Protein AF-A0A8W8JL55-F1 (afdb_monomer)

Sequence (234 aa):
MELKRAFRHYLCIHLASKLNAVKSGAITKEILLPQNIPLFLMVNKHLGLSPGTYTRRLAAQKDLAARRKRALAVTSKAKKRRLHLRAKRNQTTASRETREPVNYCPQVALNDNEESLGTAVEIPPPLTRPAPEPAEFSKENNPFIYVDLESTGLARNSHITQIAAVCGNEKFSQYVMPKVPMTSKAAEVTGIDVINGKMYCHGNEVNAVKLSAAADALLNFFYEVSIKSCVNRS

Organism: Magallana gigas (NCBI:txid29159)

Foldseek 3Di:
DVVVVVVVVVVVVVVVVVVVCVVVVVDDPPDPPPPDDQPQNVVCVVVVHDCDPVNVVVSVVVVVVVVVVVVVCPDPVVVVVVVVVVVVVVVVVVVVQVPDPPPDDPPPVPDDDDDDPDPDPPDPPPPDDPDPDPPPPDCLQDFDKDKDWAWLDDDPPIDTQWIWIDTPPDIDIAGAQDPDARDPVSCVVQVWHADPNFIDRVNHTDDHDHPVVSVVVVVVSVVVSNVVSVVVVD

pLDDT: mean 75.99, std 19.5, range [33.41, 98.5]

Radius of gyration: 29.65 Å; Cα contacts (8 Å, |Δi|>4): 169; chains: 1; bounding box: 92×54×69 Å

Nearest PDB structures (foldseek):
  5l80-assembly1_B  TM=9.468E-01  e=2.625E-05  Drosophila melanogaster
  5l7z-assembly1_A-2  TM=9.003E-01  e=3.575E-05  Drosophila melanogaster
  5l80-assembly1_A  TM=8.658E-01  e=4.046E-05  Drosophila melanogaster

Mean predicted aligned error: 20.57 Å

InterPro domains:
  IPR012337 Ribonuclease H-like superfamily [SSF53098] (141-193)
  IPR036397 Ribonuclease H superfamily [G3DSA:3.30.420.10] (135-227)

Structure (mmCIF, N/CA/C/O backbone):
data_AF-A0A8W8JL55-F1
#
_entry.id   AF-A0A8W8JL55-F1
#
loop_
_atom_site.group_PDB
_atom_site.id
_atom_site.type_symbol
_atom_site.label_atom_id
_atom_site.label_alt_id
_atom_site.label_comp_id
_atom_site.label_asym_id
_atom_site.label_entity_id
_atom_site.label_seq_id
_atom_site.pdbx_PDB_ins_code
_atom_site.Cartn_x
_atom_site.Cartn_y
_atom_site.Cartn_z
_atom_site.occupancy
_atom_site.B_iso_or_equiv
_atom_site.auth_seq_id
_atom_site.auth_comp_id
_atom_site.auth_asym_id
_atom_site.auth_atom_id
_atom_site.pdbx_PDB_model_num
ATOM 1 N N . MET A 1 1 ? 5.913 0.749 -5.273 1.00 42.44 1 MET A N 1
ATOM 2 C CA . MET A 1 1 ? 6.252 0.051 -6.545 1.00 42.44 1 MET A CA 1
ATOM 3 C C . MET A 1 1 ? 7.628 -0.629 -6.515 1.00 42.44 1 MET A C 1
ATOM 5 O O . MET A 1 1 ? 7.839 -1.583 -7.259 1.00 42.44 1 MET A O 1
ATOM 9 N N . GLU A 1 2 ? 8.544 -0.193 -5.644 1.00 38.84 2 GLU A N 1
ATOM 10 C CA . GLU A 1 2 ? 9.895 -0.759 -5.543 1.00 38.84 2 GLU A CA 1
ATOM 11 C C . GLU A 1 2 ? 9.964 -2.115 -4.831 1.00 38.84 2 GLU A C 1
ATOM 13 O O . GLU A 1 2 ? 10.714 -2.976 -5.278 1.00 38.84 2 GLU A O 1
ATOM 18 N N . LEU A 1 3 ? 9.101 -2.387 -3.843 1.00 33.41 3 LEU A N 1
ATOM 19 C CA . LEU A 1 3 ? 9.099 -3.665 -3.110 1.00 33.41 3 LEU A CA 1
ATOM 20 C C . LEU A 1 3 ? 8.834 -4.884 -4.014 1.00 33.41 3 LEU A C 1
ATOM 22 O O . LEU A 1 3 ? 9.544 -5.882 -3.952 1.00 33.41 3 LEU A O 1
ATOM 26 N N . LYS A 1 4 ? 7.870 -4.786 -4.944 1.00 38.47 4 LYS A N 1
ATOM 27 C CA . LYS A 1 4 ? 7.574 -5.858 -5.920 1.00 38.47 4 LYS A CA 1
ATOM 28 C C . LYS A 1 4 ? 8.722 -6.069 -6.921 1.00 38.47 4 LYS A C 1
ATOM 30 O O . LYS A 1 4 ? 8.867 -7.157 -7.482 1.00 38.47 4 LYS A O 1
ATOM 35 N N . ARG A 1 5 ? 9.537 -5.034 -7.161 1.00 42.47 5 ARG A N 1
ATOM 36 C CA . ARG A 1 5 ? 10.717 -5.090 -8.035 1.00 42.47 5 ARG A CA 1
ATOM 37 C C . ARG A 1 5 ? 11.918 -5.674 -7.289 1.00 42.47 5 ARG A C 1
ATOM 39 O O . ARG A 1 5 ? 12.600 -6.520 -7.860 1.00 42.47 5 ARG A O 1
ATOM 46 N N . ALA A 1 6 ? 12.100 -5.303 -6.022 1.00 41.53 6 ALA A N 1
ATOM 47 C CA . ALA A 1 6 ? 13.109 -5.840 -5.116 1.00 41.53 6 ALA A CA 1
ATOM 48 C C . ALA A 1 6 ? 12.879 -7.332 -4.835 1.00 41.53 6 ALA A C 1
ATOM 50 O O . ALA A 1 6 ? 13.798 -8.127 -5.005 1.00 41.53 6 ALA A O 1
ATOM 51 N N . PHE A 1 7 ? 11.637 -7.747 -4.560 1.00 46.03 7 PHE A N 1
ATOM 52 C CA . PHE A 1 7 ? 11.295 -9.154 -4.317 1.00 46.03 7 PHE A CA 1
ATOM 53 C C . PHE A 1 7 ? 11.521 -10.032 -5.558 1.00 46.03 7 PHE A C 1
ATOM 55 O O . PHE A 1 7 ? 12.049 -11.137 -5.469 1.00 46.03 7 PHE A O 1
ATOM 62 N N . ARG A 1 8 ? 11.210 -9.512 -6.757 1.00 49.31 8 ARG A N 1
ATOM 63 C CA . ARG A 1 8 ? 11.536 -10.186 -8.027 1.00 49.31 8 ARG A CA 1
ATOM 64 C C . ARG A 1 8 ? 13.039 -10.291 -8.273 1.00 49.31 8 ARG A C 1
ATOM 66 O O . ARG A 1 8 ? 13.479 -11.295 -8.826 1.00 49.31 8 ARG A O 1
ATOM 73 N N . HIS A 1 9 ? 13.811 -9.272 -7.901 1.00 47.16 9 HIS A N 1
ATOM 74 C CA . HIS A 1 9 ? 15.265 -9.293 -8.054 1.00 47.16 9 HIS A CA 1
ATOM 75 C C . HIS A 1 9 ? 15.904 -10.293 -7.086 1.00 47.16 9 HIS A C 1
ATOM 77 O O . HIS A 1 9 ? 16.715 -11.113 -7.510 1.00 47.16 9 HIS A O 1
ATOM 83 N N . TYR A 1 10 ? 15.461 -10.284 -5.828 1.00 50.16 10 TYR A N 1
ATOM 84 C CA . TYR A 1 10 ? 15.910 -11.199 -4.786 1.00 50.16 10 TYR A CA 1
ATOM 85 C C . TYR A 1 10 ? 15.622 -12.659 -5.159 1.00 50.16 10 TYR A C 1
ATOM 87 O O . TYR A 1 10 ? 16.532 -13.486 -5.167 1.00 50.16 10 TYR A O 1
ATOM 95 N N . LEU A 1 11 ? 14.395 -12.964 -5.602 1.00 51.28 11 LEU A N 1
ATOM 96 C CA . LEU A 1 11 ? 14.013 -14.317 -6.015 1.00 51.28 11 LEU A CA 1
ATOM 97 C C . LEU A 1 11 ? 14.796 -14.795 -7.254 1.00 51.28 11 LEU A C 1
ATOM 99 O O . LEU A 1 11 ? 15.195 -15.956 -7.318 1.00 51.28 11 LEU A O 1
ATOM 103 N N . CYS A 1 12 ? 15.075 -13.907 -8.217 1.00 46.88 12 CYS A N 1
ATOM 104 C CA . CYS A 1 12 ? 15.909 -14.227 -9.383 1.00 46.88 12 CYS A CA 1
ATOM 105 C C . CYS A 1 12 ? 17.360 -14.548 -9.001 1.00 46.88 12 CYS A C 1
ATOM 107 O O . CYS A 1 12 ? 17.928 -15.495 -9.542 1.00 46.88 12 CYS A O 1
ATOM 109 N N . ILE A 1 13 ? 17.955 -13.784 -8.081 1.00 55.53 13 ILE A N 1
ATOM 110 C CA . ILE A 1 13 ? 19.329 -14.013 -7.610 1.00 55.53 13 ILE A CA 1
ATOM 111 C C . ILE A 1 13 ? 19.405 -15.337 -6.836 1.00 55.53 13 ILE A C 1
ATOM 113 O O . ILE A 1 13 ? 20.302 -16.145 -7.077 1.00 55.53 13 ILE A O 1
ATOM 117 N N . HIS A 1 14 ? 18.425 -15.608 -5.971 1.00 48.28 14 HIS A N 1
ATOM 118 C CA . HIS A 1 14 ? 18.396 -16.818 -5.150 1.00 48.28 14 HIS A CA 1
ATOM 119 C C . HIS A 1 14 ? 18.160 -18.095 -5.981 1.00 48.28 14 HIS A C 1
ATOM 121 O O . HIS A 1 14 ? 18.808 -19.118 -5.761 1.00 48.28 14 HIS A O 1
ATOM 127 N N . LEU A 1 15 ? 17.299 -18.030 -7.005 1.00 53.47 15 LEU A N 1
ATOM 128 C CA . LEU A 1 15 ? 17.091 -19.135 -7.951 1.00 53.47 15 LEU A CA 1
ATOM 129 C C . LEU A 1 15 ? 18.304 -19.354 -8.870 1.00 53.47 15 LEU A C 1
ATOM 131 O O . LEU A 1 15 ? 18.636 -20.498 -9.175 1.00 53.47 15 LEU A O 1
ATOM 135 N N . ALA A 1 16 ? 18.996 -18.286 -9.286 1.00 49.69 16 ALA A N 1
ATOM 136 C CA . ALA A 1 16 ? 20.221 -18.391 -10.082 1.00 49.69 16 ALA A CA 1
ATOM 137 C C . ALA A 1 16 ? 21.383 -19.017 -9.288 1.00 49.69 16 ALA A C 1
ATOM 139 O O . ALA A 1 16 ? 22.131 -19.821 -9.841 1.00 49.69 16 ALA A O 1
ATOM 140 N N . SER A 1 17 ? 21.487 -18.706 -7.991 1.00 47.53 17 SER A N 1
ATOM 141 C CA . SER A 1 17 ? 22.430 -19.339 -7.059 1.00 47.53 17 SER A CA 1
ATOM 142 C C . SER A 1 17 ? 22.191 -20.852 -6.952 1.00 47.53 17 SER A C 1
ATOM 144 O O . SER A 1 17 ? 23.105 -21.641 -7.198 1.00 47.53 17 SER A O 1
ATOM 146 N N . LYS A 1 18 ? 20.936 -21.276 -6.733 1.00 50.41 18 LYS A N 1
ATOM 147 C CA . LYS A 1 18 ? 20.570 -22.704 -6.681 1.00 50.41 18 LYS A CA 1
ATOM 148 C C . LYS A 1 18 ? 20.826 -23.434 -8.007 1.00 50.41 18 LYS A C 1
ATOM 150 O O . LYS A 1 18 ? 21.278 -24.573 -8.000 1.00 50.41 18 LYS A O 1
ATOM 155 N N . LEU A 1 19 ? 20.617 -22.775 -9.149 1.00 51.97 19 LEU A N 1
ATOM 156 C CA . LEU A 1 19 ? 20.929 -23.334 -10.474 1.00 51.97 19 LEU A CA 1
ATOM 157 C C . LEU A 1 19 ? 22.437 -23.492 -10.737 1.00 51.97 19 LEU A C 1
ATOM 159 O O . LEU A 1 19 ? 22.826 -24.395 -11.477 1.00 51.97 19 LEU A O 1
ATOM 163 N N . ASN A 1 20 ? 23.286 -22.642 -10.155 1.00 46.41 20 ASN A N 1
ATOM 164 C CA . ASN A 1 20 ? 24.741 -22.787 -10.245 1.00 46.41 20 ASN A CA 1
ATOM 165 C C . ASN A 1 20 ? 25.267 -23.898 -9.322 1.00 46.41 20 ASN A C 1
ATOM 167 O O . ASN A 1 20 ? 26.148 -24.640 -9.745 1.00 46.41 20 ASN A O 1
ATOM 171 N N . ALA A 1 21 ? 24.671 -24.085 -8.139 1.00 46.41 21 ALA A N 1
ATOM 172 C CA . ALA A 1 21 ? 24.996 -25.192 -7.230 1.00 46.41 21 ALA A CA 1
ATOM 173 C C . ALA A 1 21 ? 24.665 -26.580 -7.824 1.00 46.41 21 ALA A C 1
ATOM 175 O O . ALA A 1 21 ? 25.374 -27.557 -7.592 1.00 46.41 21 ALA A O 1
ATOM 176 N N . VAL A 1 22 ? 23.626 -26.666 -8.665 1.00 47.88 22 VAL A N 1
ATOM 177 C CA . VAL A 1 22 ? 23.299 -27.887 -9.430 1.00 47.88 22 VAL A CA 1
ATOM 178 C C . VAL A 1 22 ? 24.333 -28.164 -10.533 1.00 47.88 22 VAL A C 1
ATOM 180 O O . VAL A 1 22 ? 24.598 -29.319 -10.856 1.00 47.88 22 VAL A O 1
ATOM 183 N N . LYS A 1 23 ? 24.967 -27.127 -11.101 1.00 50.00 23 LYS A N 1
ATOM 184 C CA . LYS A 1 23 ? 26.029 -27.281 -12.114 1.00 50.00 23 LYS A CA 1
ATOM 185 C C . LYS A 1 23 ? 27.393 -27.646 -11.525 1.00 50.00 23 LYS A C 1
ATOM 187 O O . LYS A 1 23 ? 28.212 -28.189 -12.257 1.00 50.00 23 LYS A O 1
ATOM 192 N N . SER A 1 24 ? 27.630 -27.368 -10.242 1.00 47.81 24 SER A N 1
ATOM 193 C CA . SER A 1 24 ? 28.864 -27.725 -9.527 1.00 47.81 24 SER A CA 1
ATOM 194 C C . SER A 1 24 ? 28.835 -29.128 -8.904 1.00 47.81 24 SER A C 1
ATOM 196 O O . SER A 1 24 ? 29.739 -29.470 -8.152 1.00 47.81 24 SER A O 1
ATOM 198 N N . GLY A 1 25 ? 27.814 -29.946 -9.198 1.00 44.53 25 GLY A N 1
ATOM 199 C CA . GLY A 1 25 ? 27.775 -31.363 -8.811 1.00 44.53 25 GLY A CA 1
ATOM 200 C C . GLY A 1 25 ? 27.503 -31.644 -7.328 1.00 44.53 25 GLY A C 1
ATOM 201 O O . GLY A 1 25 ? 27.630 -32.787 -6.909 1.00 44.53 25 GLY A O 1
ATOM 202 N N . ALA A 1 26 ? 27.102 -30.640 -6.540 1.00 49.44 26 ALA A N 1
ATOM 203 C CA . ALA A 1 26 ? 26.962 -30.758 -5.084 1.00 49.44 26 ALA A CA 1
ATOM 204 C C . ALA A 1 26 ? 25.612 -31.334 -4.602 1.00 49.44 26 ALA A C 1
ATOM 206 O O . ALA A 1 26 ? 25.390 -31.441 -3.401 1.00 49.44 26 ALA A O 1
ATOM 207 N N . ILE A 1 27 ? 24.690 -31.687 -5.507 1.00 38.41 27 ILE A N 1
ATOM 208 C CA . ILE A 1 27 ? 23.382 -32.262 -5.157 1.00 38.41 27 ILE A CA 1
ATOM 209 C C . ILE A 1 27 ? 23.155 -33.505 -6.015 1.00 38.41 27 ILE A C 1
ATOM 211 O O . ILE A 1 27 ? 23.206 -33.443 -7.247 1.00 38.41 27 ILE A O 1
ATOM 215 N N . THR A 1 28 ? 22.938 -34.639 -5.349 1.00 38.62 28 THR A N 1
ATOM 216 C CA . THR A 1 28 ? 22.665 -35.934 -5.968 1.00 38.62 28 THR A CA 1
ATOM 217 C C . THR A 1 28 ? 21.418 -35.877 -6.850 1.00 38.62 28 THR A C 1
ATOM 219 O O . THR A 1 28 ? 20.441 -35.171 -6.596 1.00 38.62 28 THR A O 1
ATOM 222 N N . LYS A 1 29 ? 21.522 -36.600 -7.964 1.00 42.16 29 LYS A N 1
ATOM 223 C CA . LYS A 1 29 ? 20.603 -36.643 -9.100 1.00 42.16 29 LYS A CA 1
ATOM 224 C C . LYS A 1 29 ? 19.244 -37.239 -8.716 1.00 42.16 29 LYS A C 1
ATOM 226 O O . LYS A 1 29 ? 18.990 -38.387 -9.041 1.00 42.16 29 LYS A O 1
ATOM 231 N N . GLU A 1 30 ? 18.352 -36.476 -8.095 1.00 41.41 30 GLU A N 1
ATOM 232 C CA . GLU A 1 30 ? 16.956 -36.923 -7.980 1.00 41.41 30 GLU A CA 1
ATOM 233 C C . GLU A 1 30 ? 15.941 -35.781 -7.865 1.00 41.41 30 GLU A C 1
ATOM 235 O O . GLU A 1 30 ? 15.040 -35.773 -7.042 1.00 41.41 30 GLU A O 1
ATOM 240 N N . ILE A 1 31 ? 16.045 -34.799 -8.759 1.00 38.84 31 ILE A N 1
ATOM 241 C CA . ILE A 1 31 ? 14.854 -34.089 -9.236 1.00 38.84 31 ILE A CA 1
ATOM 242 C C . ILE A 1 31 ? 15.003 -34.007 -10.746 1.00 38.84 31 ILE A C 1
ATOM 244 O O . ILE A 1 31 ? 15.602 -33.076 -11.290 1.00 38.84 31 ILE A O 1
ATOM 248 N N . LEU A 1 32 ? 14.480 -35.021 -11.432 1.00 38.38 32 LEU A N 1
ATOM 249 C CA . LEU A 1 32 ? 14.196 -34.949 -12.858 1.00 38.38 32 LEU A CA 1
ATOM 250 C C . LEU A 1 32 ? 13.132 -33.855 -13.040 1.00 38.38 32 LEU A C 1
ATOM 252 O O . LEU A 1 32 ? 11.932 -34.109 -13.051 1.00 38.38 32 LEU A O 1
ATOM 256 N N . LEU A 1 33 ? 13.575 -32.596 -13.099 1.00 39.31 33 LEU A N 1
ATOM 257 C CA . LEU A 1 33 ? 12.732 -31.479 -13.495 1.00 39.31 33 LEU A CA 1
ATOM 258 C C . LEU A 1 33 ? 12.270 -31.777 -14.926 1.00 39.31 33 LEU A C 1
ATOM 260 O O . LEU A 1 33 ? 13.122 -31.849 -15.819 1.00 39.31 33 LEU A O 1
ATOM 264 N N . PRO A 1 34 ? 10.960 -31.958 -15.174 1.00 39.31 34 PRO A N 1
ATOM 265 C CA . PRO A 1 34 ? 10.472 -32.145 -16.526 1.00 39.31 34 PRO A CA 1
ATOM 266 C C . PRO A 1 34 ? 10.870 -30.916 -17.343 1.00 39.31 34 PRO A C 1
ATOM 268 O O . PRO A 1 34 ? 10.519 -29.772 -17.033 1.00 39.31 34 PRO A O 1
ATOM 271 N N . GLN A 1 35 ? 11.679 -31.166 -18.366 1.00 50.72 35 GLN A N 1
ATOM 272 C CA . GLN A 1 35 ? 12.127 -30.169 -19.323 1.00 50.72 35 GLN A CA 1
ATOM 273 C C . GLN A 1 35 ? 10.878 -29.518 -19.940 1.00 50.72 35 GLN A C 1
ATOM 275 O O . GLN A 1 35 ? 10.128 -30.194 -20.637 1.00 50.72 35 GLN A O 1
ATOM 280 N N . ASN A 1 36 ? 10.680 -28.216 -19.688 1.00 56.59 36 ASN A N 1
ATOM 281 C CA . ASN A 1 36 ? 9.580 -27.336 -20.146 1.00 56.59 36 ASN A CA 1
ATOM 282 C C . ASN A 1 36 ? 8.435 -27.002 -19.168 1.00 56.59 36 ASN A C 1
ATOM 284 O O . ASN A 1 36 ? 7.305 -26.806 -19.615 1.00 56.59 36 ASN A O 1
ATOM 288 N N . ILE A 1 37 ? 8.695 -26.783 -17.874 1.00 56.44 37 ILE A N 1
ATOM 289 C CA . ILE A 1 37 ? 7.772 -25.956 -17.070 1.00 56.44 37 ILE A CA 1
ATOM 290 C C . ILE A 1 37 ? 8.289 -24.504 -17.024 1.00 56.44 37 ILE A C 1
ATOM 292 O O . ILE A 1 37 ? 9.419 -24.275 -16.588 1.00 56.44 37 ILE A O 1
ATOM 296 N N . PRO A 1 38 ? 7.496 -23.504 -17.460 1.00 64.31 38 PRO A N 1
ATOM 297 C CA . PRO A 1 38 ? 7.887 -22.096 -17.415 1.00 64.31 38 PRO A CA 1
ATOM 298 C C . PRO A 1 38 ? 8.207 -21.670 -15.977 1.00 64.31 38 PRO A C 1
ATOM 300 O O . PRO A 1 38 ? 7.431 -21.950 -15.062 1.00 64.31 38 PRO A O 1
ATOM 303 N N . LEU A 1 39 ? 9.303 -20.929 -15.766 1.00 66.38 39 LEU A N 1
ATOM 304 C CA . LEU A 1 39 ? 9.764 -20.502 -14.428 1.00 66.38 39 LEU A CA 1
ATOM 305 C C . LEU A 1 39 ? 8.642 -19.832 -13.610 1.00 66.38 39 LEU A C 1
ATOM 307 O O . LEU A 1 39 ? 8.519 -20.026 -12.407 1.00 66.38 39 LEU A O 1
ATOM 311 N N . PHE A 1 40 ? 7.783 -19.070 -14.286 1.00 65.44 40 PHE A N 1
ATOM 312 C CA . PHE A 1 40 ? 6.671 -18.350 -13.668 1.00 65.44 40 PHE A CA 1
ATOM 313 C C . PHE A 1 40 ? 5.542 -19.276 -13.175 1.00 65.44 40 PHE A C 1
ATOM 315 O O . PHE A 1 40 ? 4.862 -18.966 -12.203 1.00 65.44 40 PHE A O 1
ATOM 322 N N . LEU A 1 41 ? 5.355 -20.424 -13.830 1.00 71.38 41 LEU A N 1
ATOM 323 C CA . LEU A 1 41 ? 4.394 -21.456 -13.438 1.00 71.38 41 LEU A CA 1
ATOM 324 C C . LEU A 1 41 ? 4.926 -22.308 -12.279 1.00 71.38 41 LEU A C 1
ATOM 326 O O . LEU A 1 41 ? 4.156 -22.668 -11.391 1.00 71.38 41 LEU A O 1
ATOM 330 N N . MET A 1 42 ? 6.240 -22.556 -12.238 1.00 71.75 42 MET A N 1
ATOM 331 C CA . MET A 1 42 ? 6.888 -23.226 -11.103 1.00 71.75 42 MET A CA 1
ATOM 332 C C . MET A 1 42 ? 6.758 -22.424 -9.805 1.00 71.75 42 MET A C 1
ATOM 334 O O . MET A 1 42 ? 6.470 -23.005 -8.762 1.00 71.75 42 MET A O 1
ATOM 338 N N . VAL A 1 43 ? 6.910 -21.096 -9.874 1.00 74.62 43 VAL A N 1
ATOM 339 C CA . VAL A 1 43 ? 6.770 -20.214 -8.702 1.00 74.62 43 VAL A CA 1
ATOM 340 C C . VAL A 1 43 ? 5.363 -20.300 -8.110 1.00 74.62 43 VAL A C 1
ATOM 342 O O . VAL A 1 43 ? 5.225 -20.479 -6.907 1.00 74.62 43 VAL A O 1
ATOM 345 N N . ASN A 1 44 ? 4.316 -20.258 -8.936 1.00 77.69 44 ASN A N 1
ATOM 346 C CA . ASN A 1 44 ? 2.943 -20.369 -8.434 1.00 77.69 44 ASN A CA 1
ATOM 347 C C . ASN A 1 44 ? 2.655 -21.739 -7.819 1.00 77.69 44 ASN A C 1
ATOM 349 O O . ASN A 1 44 ? 2.028 -21.810 -6.768 1.00 77.69 44 ASN A O 1
ATOM 353 N N . LYS A 1 45 ? 3.178 -22.812 -8.428 1.00 78.62 45 LYS A N 1
ATOM 354 C CA . LYS A 1 45 ? 3.061 -24.171 -7.887 1.00 78.62 45 LYS A CA 1
ATOM 355 C C . LYS A 1 45 ? 3.721 -24.295 -6.509 1.00 78.62 45 LYS A C 1
ATOM 357 O O . LYS A 1 45 ? 3.142 -24.909 -5.626 1.00 78.62 45 LYS A O 1
ATOM 362 N N . HIS A 1 46 ? 4.900 -23.702 -6.310 1.00 78.25 46 HIS A N 1
ATOM 363 C CA . HIS A 1 46 ? 5.565 -23.678 -4.999 1.00 78.25 46 HIS A CA 1
ATOM 364 C C . HIS A 1 46 ? 4.835 -22.830 -3.956 1.00 78.25 46 HIS A C 1
ATOM 366 O O . HIS A 1 46 ? 4.936 -23.118 -2.771 1.00 78.25 46 HIS A O 1
ATOM 372 N N . LEU A 1 47 ? 4.091 -21.812 -4.385 1.00 78.50 47 LEU A N 1
ATOM 373 C CA . LEU A 1 47 ? 3.294 -20.966 -3.498 1.00 78.50 47 LEU A CA 1
ATOM 374 C C . LEU A 1 47 ? 1.879 -21.520 -3.247 1.00 78.50 47 LEU A C 1
ATOM 376 O O . LEU A 1 47 ? 1.087 -20.855 -2.591 1.00 78.50 47 LEU A O 1
ATOM 380 N N . GLY A 1 48 ? 1.531 -22.694 -3.792 1.00 77.56 48 GLY A N 1
ATOM 381 C CA . GLY A 1 48 ? 0.178 -23.257 -3.689 1.00 77.56 48 GLY A CA 1
ATOM 382 C C . GLY A 1 48 ? -0.894 -22.437 -4.418 1.00 77.56 48 GLY A C 1
ATOM 383 O O . GLY A 1 48 ? -2.084 -22.617 -4.181 1.00 77.56 48 GLY A O 1
ATOM 384 N N . LEU A 1 49 ? -0.493 -21.527 -5.310 1.00 78.69 49 LEU A N 1
ATOM 385 C CA . LEU A 1 49 ? -1.398 -20.626 -6.013 1.00 78.69 49 LEU A CA 1
ATOM 386 C C . LEU A 1 49 ? -1.722 -21.163 -7.403 1.00 78.69 49 LEU A C 1
ATOM 388 O O . LEU A 1 49 ? -0.836 -21.568 -8.163 1.00 78.69 49 LEU A O 1
ATOM 392 N N . SER A 1 50 ? -2.998 -21.090 -7.790 1.00 76.81 50 SER A N 1
ATOM 393 C CA . SER A 1 50 ? -3.371 -21.388 -9.169 1.00 76.81 50 SER A CA 1
ATOM 394 C C . SER A 1 50 ? -2.824 -20.283 -10.096 1.00 76.81 50 SER A C 1
ATOM 396 O O . SER A 1 50 ? -3.032 -19.088 -9.853 1.00 76.81 50 SER A O 1
ATOM 398 N N . PRO A 1 51 ? -2.104 -20.630 -11.176 1.00 78.31 51 PRO A N 1
ATOM 399 C CA . PRO A 1 51 ? -1.696 -19.658 -12.175 1.00 78.31 51 PRO A CA 1
ATOM 400 C C . PRO A 1 51 ? -2.946 -19.219 -12.943 1.00 78.31 51 PRO A C 1
ATOM 402 O O . PRO A 1 51 ? -3.374 -19.908 -13.864 1.00 78.31 51 PRO A O 1
ATOM 405 N N . GLY A 1 52 ? -3.542 -18.084 -12.574 1.00 83.88 52 GLY A N 1
ATOM 406 C CA . 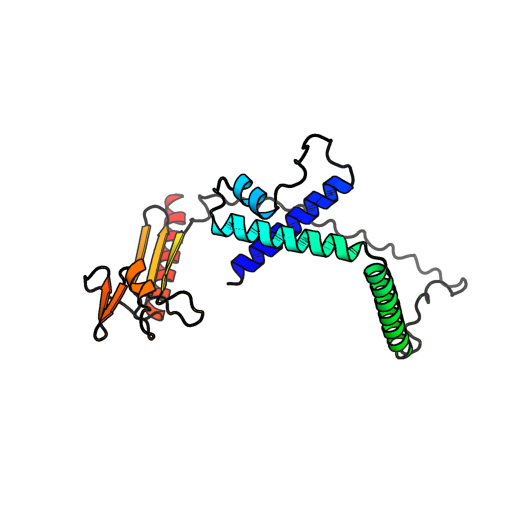GLY A 1 52 ? -4.690 -17.520 -13.291 1.00 83.88 52 GLY A CA 1
ATOM 407 C C . GLY A 1 52 ? -4.420 -17.283 -14.789 1.00 83.88 52 GLY A C 1
ATOM 408 O O . GLY A 1 52 ? -3.282 -17.337 -15.266 1.00 83.88 52 GLY A O 1
ATOM 409 N N . THR A 1 53 ? -5.466 -16.988 -15.562 1.00 84.06 53 THR A N 1
ATOM 410 C CA . THR A 1 53 ? -5.408 -16.889 -17.037 1.00 84.06 53 THR A CA 1
ATOM 411 C C . THR A 1 53 ? -4.365 -15.888 -17.545 1.00 84.06 53 THR A C 1
ATOM 413 O O . THR A 1 53 ? -3.579 -16.207 -18.440 1.00 84.06 53 THR A O 1
ATOM 416 N N . TYR A 1 54 ? -4.286 -14.705 -16.929 1.00 82.50 54 TYR A N 1
ATOM 417 C CA . TYR A 1 54 ? -3.298 -13.682 -17.287 1.00 82.50 54 TYR A CA 1
ATOM 418 C C . TYR A 1 54 ? -1.857 -14.159 -17.059 1.00 82.50 54 TYR A C 1
ATOM 420 O O . TYR A 1 54 ? -0.975 -13.992 -17.902 1.00 82.50 54 TYR A O 1
ATOM 428 N N . THR A 1 55 ? -1.639 -14.828 -15.931 1.00 82.19 55 THR A N 1
ATOM 429 C CA . THR A 1 55 ? -0.349 -15.381 -15.531 1.00 82.19 55 THR A CA 1
ATOM 430 C C . THR A 1 55 ? 0.134 -16.461 -16.498 1.00 82.19 55 THR A C 1
ATOM 432 O O . THR A 1 55 ? 1.294 -16.436 -16.916 1.00 82.19 55 THR A O 1
ATOM 435 N N . ARG A 1 56 ? -0.758 -17.366 -16.920 1.00 80.56 56 ARG A N 1
ATOM 436 C CA . ARG A 1 56 ? -0.450 -18.381 -17.941 1.00 80.56 56 ARG A CA 1
ATOM 437 C C . ARG A 1 56 ? -0.045 -17.743 -19.269 1.00 80.56 56 ARG A C 1
ATOM 439 O O . ARG A 1 56 ? 0.985 -18.108 -19.836 1.00 80.56 56 ARG A O 1
ATOM 446 N N . ARG A 1 57 ? -0.801 -16.741 -19.730 1.00 85.00 57 ARG A N 1
ATOM 447 C CA . ARG A 1 57 ? -0.517 -16.025 -20.984 1.00 85.00 57 ARG A CA 1
ATOM 448 C C . ARG A 1 57 ? 0.836 -15.312 -20.946 1.00 85.00 57 ARG A C 1
ATOM 450 O O . ARG A 1 57 ? 1.617 -15.419 -21.892 1.00 85.00 57 ARG A O 1
ATOM 457 N N . LEU A 1 58 ? 1.143 -14.625 -19.846 1.00 83.44 58 LEU A N 1
ATOM 458 C CA . LEU A 1 58 ? 2.415 -13.924 -19.674 1.00 83.44 58 LEU A CA 1
ATOM 459 C C . LEU A 1 58 ? 3.606 -14.893 -19.624 1.00 83.44 58 LEU A C 1
ATOM 461 O O . LEU A 1 58 ? 4.653 -14.610 -20.211 1.00 83.44 58 LEU A O 1
ATOM 465 N N . ALA A 1 59 ? 3.453 -16.037 -18.950 1.00 84.12 59 ALA A N 1
ATOM 466 C CA . ALA A 1 59 ? 4.479 -17.076 -18.904 1.00 84.12 59 ALA A CA 1
ATOM 467 C C . ALA A 1 59 ? 4.797 -17.603 -20.313 1.00 84.12 59 ALA A C 1
ATOM 469 O O . ALA A 1 59 ? 5.962 -17.627 -20.710 1.00 84.12 59 ALA A O 1
ATOM 470 N N . ALA A 1 60 ? 3.766 -17.910 -21.107 1.00 83.06 60 ALA A N 1
ATOM 471 C CA . ALA A 1 60 ? 3.926 -18.374 -22.484 1.00 83.06 60 ALA A CA 1
ATOM 472 C C . ALA A 1 60 ? 4.652 -17.349 -23.377 1.00 83.06 60 ALA A C 1
ATOM 474 O O . ALA A 1 60 ? 5.565 -17.707 -24.124 1.00 83.06 60 ALA A O 1
ATOM 475 N N . GLN A 1 61 ? 4.309 -16.060 -23.266 1.00 85.88 61 GLN A N 1
ATOM 476 C CA . GLN A 1 61 ? 4.987 -14.997 -24.019 1.00 85.88 61 GLN A CA 1
ATOM 477 C C . GLN A 1 61 ? 6.473 -14.878 -23.657 1.00 85.88 61 GLN A C 1
ATOM 479 O O . GLN A 1 61 ? 7.324 -14.742 -24.542 1.00 85.88 61 GLN A O 1
ATOM 484 N N . LYS A 1 62 ? 6.803 -14.942 -22.362 1.00 82.75 62 LYS A N 1
ATOM 485 C CA . LYS A 1 62 ? 8.195 -14.874 -21.899 1.00 82.75 62 LYS A CA 1
ATOM 486 C C . LYS A 1 62 ? 9.012 -16.072 -22.361 1.00 82.75 62 LYS A C 1
ATOM 488 O O . LYS A 1 62 ? 10.151 -15.893 -22.792 1.00 82.75 62 LYS A O 1
ATOM 493 N N . ASP A 1 63 ? 8.424 -17.258 -22.336 1.00 82.69 63 ASP A N 1
ATOM 494 C CA . ASP A 1 63 ? 9.068 -18.475 -22.814 1.00 82.69 63 ASP A CA 1
ATOM 495 C C . ASP A 1 63 ? 9.318 -18.440 -24.318 1.00 82.69 63 ASP A C 1
ATOM 497 O O . ASP A 1 63 ? 10.403 -18.811 -24.771 1.00 82.69 63 ASP A O 1
ATOM 501 N N . LEU A 1 64 ? 8.360 -17.934 -25.099 1.00 85.56 64 LEU A N 1
ATOM 502 C CA . LEU A 1 64 ? 8.539 -17.730 -26.534 1.00 85.56 64 LEU A CA 1
ATOM 503 C C . LEU A 1 64 ? 9.694 -16.757 -26.813 1.00 85.56 64 LEU A C 1
ATOM 505 O O . LEU A 1 64 ? 10.556 -17.029 -27.651 1.00 85.56 64 LEU A O 1
ATOM 509 N N . ALA A 1 65 ? 9.763 -15.647 -26.074 1.00 85.31 65 ALA A N 1
ATOM 510 C CA . ALA A 1 65 ? 10.853 -14.682 -26.194 1.00 85.31 65 ALA A CA 1
ATOM 511 C C . ALA A 1 65 ? 12.213 -15.282 -25.795 1.00 85.31 65 ALA A C 1
ATOM 513 O O . ALA A 1 65 ? 13.218 -15.038 -26.467 1.00 85.31 65 ALA A O 1
ATOM 514 N N . ALA A 1 66 ? 12.261 -16.090 -24.733 1.00 80.94 66 ALA A N 1
ATOM 515 C CA . ALA A 1 66 ? 13.475 -16.772 -24.296 1.00 80.94 66 ALA A CA 1
ATOM 516 C C . ALA A 1 66 ? 13.960 -17.794 -25.335 1.00 80.94 66 ALA A C 1
ATOM 518 O O . ALA A 1 66 ? 15.149 -17.810 -25.658 1.00 80.94 66 ALA A O 1
ATOM 519 N N . ARG A 1 67 ? 13.051 -18.589 -25.917 1.00 83.94 67 ARG A N 1
ATOM 520 C CA . ARG A 1 67 ? 13.365 -19.529 -27.007 1.00 83.94 67 ARG A CA 1
ATOM 521 C C . ARG A 1 67 ? 13.931 -18.806 -28.226 1.00 83.94 67 ARG A C 1
ATOM 523 O O . ARG A 1 67 ? 14.999 -19.178 -28.702 1.00 83.94 67 ARG A O 1
ATOM 530 N N . ARG A 1 68 ? 13.287 -17.715 -28.661 1.00 85.25 68 ARG A N 1
ATOM 531 C CA . ARG A 1 68 ? 13.781 -16.868 -29.764 1.00 85.25 68 ARG A CA 1
ATOM 532 C C . ARG A 1 68 ? 15.184 -16.326 -29.483 1.00 85.25 68 ARG A C 1
ATOM 534 O O . ARG A 1 68 ? 16.059 -16.418 -30.337 1.00 85.25 68 ARG A O 1
ATOM 541 N N . LYS A 1 69 ? 15.437 -15.816 -28.272 1.00 81.25 69 LYS A N 1
ATOM 542 C CA . LYS A 1 69 ? 16.767 -15.321 -27.873 1.00 81.25 69 LYS A CA 1
ATOM 543 C C . LYS A 1 69 ? 17.830 -16.420 -27.870 1.00 81.25 69 LYS A C 1
ATOM 545 O O . LYS A 1 69 ? 18.934 -16.170 -28.343 1.00 81.25 69 LYS A O 1
ATOM 550 N N . ARG A 1 70 ? 17.513 -17.621 -27.369 1.00 82.88 70 ARG A N 1
ATOM 551 C CA . ARG A 1 70 ? 18.434 -18.773 -27.390 1.00 82.88 70 ARG A CA 1
ATOM 552 C C . ARG A 1 70 ? 18.771 -19.182 -28.821 1.00 82.88 70 ARG A C 1
ATOM 554 O O . ARG A 1 70 ? 19.949 -19.291 -29.136 1.00 82.88 70 ARG A O 1
ATOM 561 N N . ALA A 1 71 ? 17.765 -19.306 -29.688 1.00 84.06 71 ALA A N 1
ATOM 562 C CA . ALA A 1 71 ? 17.969 -19.629 -31.100 1.00 84.06 71 ALA A CA 1
ATOM 563 C C . ALA A 1 71 ? 18.884 -18.601 -31.790 1.00 84.06 71 ALA A C 1
ATOM 565 O O . ALA A 1 71 ? 19.849 -18.971 -32.452 1.00 84.06 71 ALA A O 1
ATOM 566 N N . LEU A 1 72 ? 18.654 -17.304 -31.555 1.00 83.06 72 LEU A N 1
ATOM 567 C CA . LEU A 1 72 ? 19.492 -16.236 -32.105 1.00 83.06 72 LEU A CA 1
ATOM 568 C C . LEU A 1 72 ? 20.922 -16.242 -31.542 1.00 83.06 72 LEU A C 1
ATOM 570 O O . LEU A 1 72 ? 21.863 -15.972 -32.286 1.00 83.06 72 LEU A O 1
ATOM 574 N N . ALA A 1 73 ? 21.107 -16.557 -30.257 1.00 81.44 73 ALA A N 1
ATOM 575 C CA . ALA A 1 73 ? 22.414 -16.557 -29.596 1.00 81.44 73 ALA A CA 1
ATOM 576 C C . ALA A 1 73 ? 23.368 -17.648 -30.113 1.00 81.44 73 ALA A C 1
ATOM 578 O O . ALA A 1 73 ? 24.584 -17.469 -30.043 1.00 81.44 73 ALA A O 1
ATOM 579 N N . VAL A 1 74 ? 22.825 -18.747 -30.645 1.00 83.81 74 VAL A N 1
ATOM 580 C CA . VAL A 1 74 ? 23.601 -19.860 -31.221 1.00 83.81 74 VAL A CA 1
ATOM 581 C C . VAL A 1 74 ? 24.052 -19.557 -32.659 1.00 83.81 74 VAL A C 1
ATOM 583 O O . VAL A 1 74 ? 24.963 -20.199 -33.176 1.00 83.81 74 VAL A O 1
ATOM 586 N N . THR A 1 75 ? 23.491 -18.532 -33.309 1.00 89.31 75 THR A N 1
ATOM 587 C CA . THR A 1 75 ? 23.857 -18.189 -34.691 1.00 89.31 75 THR A CA 1
ATOM 588 C C . THR A 1 75 ? 25.296 -17.674 -34.817 1.00 89.31 75 THR A C 1
ATOM 590 O O . THR A 1 75 ? 25.812 -16.939 -33.967 1.00 89.31 75 THR A O 1
ATOM 593 N N . SER A 1 76 ? 25.931 -17.969 -35.957 1.00 89.00 76 SER A N 1
ATOM 594 C CA . SER A 1 76 ? 27.252 -17.430 -36.316 1.00 89.00 76 SER A CA 1
ATOM 595 C C . SER A 1 76 ? 27.279 -15.892 -36.283 1.00 89.00 76 SER A C 1
ATOM 597 O O . SER A 1 76 ? 28.240 -15.295 -35.798 1.00 89.00 76 SER A O 1
ATOM 599 N N . LYS A 1 77 ? 26.182 -15.228 -36.680 1.00 90.12 77 LYS A N 1
ATOM 600 C CA . LYS A 1 77 ? 26.029 -13.763 -36.615 1.00 90.12 77 LYS A CA 1
ATOM 601 C C . LYS A 1 77 ? 26.120 -13.230 -35.180 1.00 90.12 77 LYS A C 1
ATOM 603 O O . LYS A 1 77 ? 26.810 -12.238 -34.942 1.00 90.12 77 LYS A O 1
ATOM 608 N N . ALA A 1 78 ? 25.485 -13.896 -34.213 1.00 87.81 78 ALA A N 1
ATOM 609 C CA . ALA A 1 78 ? 25.589 -13.525 -32.802 1.00 87.81 78 ALA A CA 1
ATOM 610 C C . ALA A 1 78 ? 27.005 -13.752 -32.247 1.00 87.81 78 ALA A C 1
ATOM 612 O O . ALA A 1 78 ? 27.524 -12.891 -31.530 1.00 87.81 78 ALA A O 1
ATOM 613 N N . LYS A 1 79 ? 27.668 -14.853 -32.633 1.00 89.44 79 LYS A N 1
ATOM 614 C CA . LYS A 1 79 ? 29.068 -15.130 -32.264 1.00 89.44 79 LYS A CA 1
ATOM 615 C C . LYS A 1 79 ? 30.025 -14.069 -32.824 1.00 89.44 79 LYS A C 1
ATOM 617 O O . LYS A 1 79 ? 30.816 -13.516 -32.062 1.00 89.44 79 LYS A O 1
ATOM 622 N N . LYS A 1 80 ? 29.901 -13.718 -34.111 1.00 91.81 80 LYS A N 1
ATOM 623 C CA . LYS A 1 80 ? 30.680 -12.650 -34.767 1.00 91.81 80 LYS A CA 1
ATOM 624 C C . LYS A 1 80 ? 30.470 -11.298 -34.084 1.00 91.81 80 LYS A C 1
ATOM 626 O O . LYS A 1 80 ? 31.438 -10.630 -33.733 1.00 91.81 80 LYS A O 1
ATOM 631 N N . ARG A 1 81 ? 29.215 -10.931 -33.799 1.00 90.12 81 ARG A N 1
ATOM 632 C CA . ARG A 1 81 ? 28.889 -9.691 -33.076 1.00 90.12 81 ARG A CA 1
ATOM 633 C C . ARG A 1 81 ? 29.513 -9.657 -31.679 1.00 90.12 81 ARG A C 1
ATOM 635 O O . ARG A 1 81 ? 30.018 -8.618 -31.272 1.00 90.12 81 ARG A O 1
ATOM 642 N N . ARG A 1 82 ? 29.506 -10.777 -30.948 1.00 89.00 82 ARG A N 1
ATOM 643 C CA . ARG A 1 82 ? 30.144 -10.877 -29.625 1.00 89.00 82 ARG A CA 1
ATOM 644 C C . ARG A 1 82 ? 31.653 -10.639 -29.701 1.00 89.00 82 ARG A C 1
ATOM 646 O O . ARG A 1 82 ? 32.174 -9.892 -28.880 1.00 89.00 82 ARG A O 1
ATOM 653 N N . LEU A 1 83 ? 32.333 -11.245 -30.675 1.00 90.69 83 LEU A N 1
ATOM 654 C CA . LEU A 1 83 ? 33.771 -11.051 -30.887 1.00 90.69 83 LEU A CA 1
ATOM 655 C C . LEU A 1 83 ? 34.096 -9.597 -31.252 1.00 90.69 83 LEU A C 1
ATOM 657 O O . LEU A 1 83 ? 34.973 -9.006 -30.632 1.00 90.69 83 LEU A O 1
ATOM 661 N N . HIS A 1 84 ? 33.330 -8.990 -32.162 1.00 93.62 84 HIS A N 1
ATOM 662 C CA . HIS A 1 84 ? 33.489 -7.581 -32.532 1.00 93.62 84 HIS A CA 1
ATOM 663 C C . HIS A 1 84 ? 33.293 -6.634 -31.336 1.00 93.62 84 HIS A C 1
ATOM 665 O O . HIS A 1 84 ? 34.103 -5.741 -31.107 1.00 93.62 84 HIS A O 1
ATOM 671 N N . LEU A 1 85 ? 32.253 -6.851 -30.523 1.00 91.50 85 LEU A N 1
ATOM 672 C CA . LEU A 1 85 ? 32.019 -6.050 -29.316 1.00 91.50 85 LEU A CA 1
ATOM 673 C C . LEU A 1 85 ? 33.125 -6.227 -28.268 1.00 91.50 85 LEU A C 1
ATOM 675 O O . LEU A 1 85 ? 33.455 -5.267 -27.574 1.00 91.50 85 LEU A O 1
ATOM 679 N N . ARG A 1 86 ? 33.701 -7.432 -28.152 1.00 91.94 86 ARG A N 1
ATOM 680 C CA . ARG A 1 86 ? 34.855 -7.690 -27.279 1.00 91.94 86 ARG A CA 1
ATOM 681 C C . ARG A 1 86 ? 36.088 -6.935 -27.775 1.00 91.94 86 ARG A C 1
ATOM 683 O O . ARG A 1 86 ? 36.712 -6.251 -26.979 1.00 91.94 86 ARG A O 1
ATOM 690 N N . ALA A 1 87 ? 36.375 -6.984 -29.076 1.00 91.00 87 ALA A N 1
ATOM 691 C CA . ALA A 1 87 ? 37.471 -6.228 -29.681 1.00 91.00 87 ALA A CA 1
ATOM 692 C C . ALA A 1 87 ? 37.301 -4.713 -29.476 1.00 91.00 87 ALA A C 1
ATOM 694 O O . ALA A 1 87 ? 38.232 -4.050 -29.035 1.00 91.00 87 ALA A O 1
ATOM 695 N N . LYS A 1 88 ? 36.089 -4.178 -29.683 1.00 90.75 88 LYS A N 1
ATOM 696 C CA . LYS A 1 88 ? 35.781 -2.758 -29.451 1.00 90.75 88 LYS A CA 1
ATOM 697 C C . LYS A 1 88 ? 35.970 -2.343 -27.988 1.00 90.75 88 LYS A C 1
ATOM 699 O O . LYS A 1 88 ? 36.498 -1.266 -27.724 1.00 90.75 88 LYS A O 1
ATOM 704 N N . ARG A 1 89 ? 35.552 -3.184 -27.031 1.00 87.62 89 ARG A N 1
ATOM 705 C CA . ARG A 1 89 ? 35.814 -2.942 -25.601 1.00 87.62 89 ARG A CA 1
ATOM 706 C C . ARG A 1 89 ? 37.307 -2.920 -25.311 1.00 87.62 89 ARG A C 1
ATOM 708 O O . ARG A 1 89 ? 37.762 -1.949 -24.730 1.00 87.62 89 ARG A O 1
ATOM 715 N N . ASN A 1 90 ? 38.047 -3.924 -25.778 1.00 82.25 90 ASN A N 1
ATOM 716 C CA . ASN A 1 90 ? 39.493 -3.997 -25.583 1.00 82.25 90 ASN A CA 1
ATOM 717 C C . ASN A 1 90 ? 40.210 -2.777 -26.180 1.00 82.25 90 ASN A C 1
ATOM 719 O O . ASN A 1 90 ? 41.076 -2.214 -25.529 1.00 82.25 90 ASN A O 1
ATOM 723 N N . GLN A 1 91 ? 39.800 -2.314 -27.364 1.00 79.06 91 GLN A N 1
ATOM 724 C CA . GLN A 1 91 ? 40.328 -1.090 -27.971 1.00 79.06 91 GLN A CA 1
ATOM 725 C C . GLN A 1 91 ? 40.034 0.151 -27.116 1.00 79.06 91 GLN A C 1
ATOM 727 O O . GLN A 1 91 ? 40.918 0.964 -26.884 1.00 79.06 91 GLN A O 1
ATOM 732 N N . THR A 1 92 ? 38.804 0.280 -26.606 1.00 74.94 92 THR A N 1
ATOM 733 C CA . THR A 1 92 ? 38.409 1.405 -25.737 1.00 74.94 92 THR A CA 1
ATOM 734 C C . THR A 1 92 ? 39.189 1.407 -24.420 1.00 74.94 92 THR A C 1
ATOM 736 O O . THR A 1 92 ? 39.536 2.472 -23.921 1.00 74.94 92 THR A O 1
ATOM 739 N N . THR A 1 93 ? 39.446 0.227 -23.855 1.00 72.69 93 THR A N 1
ATOM 740 C CA . THR A 1 93 ? 40.252 0.049 -22.643 1.00 72.69 93 THR A CA 1
ATOM 741 C C . THR A 1 93 ? 41.716 0.415 -22.904 1.00 72.69 93 THR A C 1
ATOM 743 O O . THR A 1 93 ? 42.229 1.293 -22.224 1.00 72.69 93 THR A O 1
ATOM 746 N N . ALA A 1 94 ? 42.333 -0.113 -23.966 1.00 67.50 94 ALA A N 1
ATOM 747 C CA . ALA A 1 94 ? 43.719 0.198 -24.332 1.00 67.50 94 ALA A CA 1
ATOM 748 C C . ALA A 1 94 ? 43.952 1.697 -24.616 1.00 67.50 94 ALA A C 1
ATOM 750 O O . ALA A 1 94 ? 44.964 2.261 -24.207 1.00 67.50 94 ALA A O 1
ATOM 751 N N . SER A 1 95 ? 42.999 2.371 -25.275 1.00 64.62 95 SER A N 1
ATOM 752 C CA . SER A 1 95 ? 43.052 3.826 -25.509 1.00 64.62 95 SER A CA 1
ATOM 753 C C . SER A 1 95 ? 42.839 4.668 -24.245 1.00 64.62 95 SER A C 1
ATOM 755 O O . SER A 1 95 ? 43.143 5.857 -24.247 1.00 64.62 95 SER A O 1
ATOM 757 N N . ARG A 1 96 ? 42.257 4.093 -23.186 1.00 62.12 96 ARG A N 1
ATOM 758 C CA . ARG A 1 96 ? 42.077 4.762 -21.889 1.00 62.12 96 ARG A CA 1
ATOM 759 C C . ARG A 1 96 ? 43.278 4.551 -20.972 1.00 62.12 96 ARG A C 1
ATOM 761 O O . ARG A 1 96 ? 43.658 5.491 -20.289 1.00 62.12 96 ARG A O 1
ATOM 768 N N . GLU A 1 97 ? 43.888 3.371 -21.022 1.00 59.78 97 GLU A N 1
ATOM 769 C CA . GLU A 1 97 ? 45.100 3.020 -20.269 1.00 59.78 97 GLU A CA 1
ATOM 770 C C . GLU A 1 97 ? 46.328 3.820 -20.741 1.00 59.78 97 GLU A C 1
ATOM 772 O O . GLU A 1 97 ? 47.141 4.230 -19.926 1.00 59.78 97 GLU A O 1
ATOM 777 N N . THR A 1 98 ? 46.418 4.177 -22.029 1.00 57.91 98 THR A N 1
ATOM 778 C CA . THR A 1 98 ? 47.507 5.026 -22.572 1.00 57.91 98 THR A CA 1
ATOM 779 C C . THR A 1 98 ? 47.535 6.463 -22.027 1.00 57.91 98 THR A C 1
ATOM 781 O O . THR A 1 98 ? 48.467 7.207 -22.326 1.00 57.91 98 THR A O 1
ATOM 784 N N . ARG A 1 99 ? 46.521 6.880 -21.255 1.00 55.78 99 ARG A N 1
ATOM 785 C CA . ARG A 1 99 ? 46.425 8.219 -20.651 1.00 55.78 99 ARG A CA 1
ATOM 786 C C . ARG A 1 99 ? 46.868 8.251 -19.185 1.00 55.78 99 ARG A C 1
ATOM 788 O O . ARG A 1 99 ? 47.017 9.339 -18.630 1.00 55.78 99 ARG A O 1
ATOM 795 N N . GLU A 1 100 ? 47.053 7.102 -18.546 1.00 55.53 100 GLU A N 1
ATOM 796 C CA . GLU A 1 100 ? 47.537 7.080 -17.170 1.00 55.53 100 GLU A CA 1
ATOM 797 C C . GLU A 1 100 ? 49.053 7.359 -17.168 1.00 55.53 100 GLU A C 1
ATOM 799 O O . GLU A 1 100 ? 49.777 6.825 -18.011 1.00 55.53 100 GLU A O 1
ATOM 804 N N . PRO A 1 101 ? 49.560 8.253 -16.297 1.00 59.09 101 PRO A N 1
ATOM 805 C CA . PRO A 1 101 ? 51.000 8.444 -16.143 1.00 59.09 101 PRO A CA 1
ATOM 806 C C . PRO A 1 101 ? 51.659 7.110 -15.760 1.00 59.09 101 PRO A C 1
ATOM 808 O O . PRO A 1 101 ? 50.991 6.226 -15.230 1.00 59.09 101 PRO A O 1
ATOM 811 N N . VAL A 1 102 ? 52.973 6.993 -15.990 1.00 55.75 102 VAL A N 1
ATOM 812 C CA . VAL A 1 102 ? 53.840 5.789 -15.870 1.00 55.75 102 VAL A CA 1
ATOM 813 C C . VAL A 1 102 ? 53.630 4.928 -14.600 1.00 55.75 102 VAL A C 1
ATOM 815 O O . VAL A 1 102 ? 54.051 3.778 -14.552 1.00 55.75 102 VAL A O 1
ATOM 818 N N . ASN A 1 103 ? 52.914 5.432 -13.597 1.00 56.22 103 ASN A N 1
ATOM 819 C CA . ASN A 1 103 ? 52.566 4.753 -12.350 1.00 56.22 103 ASN A CA 1
ATOM 820 C C . ASN A 1 103 ? 51.485 3.660 -12.479 1.00 56.22 103 ASN A C 1
ATOM 822 O O . ASN A 1 103 ? 51.227 2.967 -11.499 1.00 56.22 103 ASN A O 1
ATOM 826 N N . TYR A 1 104 ? 50.854 3.490 -13.644 1.00 53.81 104 TYR A N 1
ATOM 827 C CA . TYR A 1 104 ? 49.950 2.365 -13.907 1.00 53.81 104 TYR A CA 1
ATOM 828 C C . TYR A 1 104 ? 50.329 1.659 -15.208 1.00 53.81 104 TYR A C 1
ATOM 830 O O . TYR A 1 104 ? 49.746 1.869 -16.267 1.00 53.81 104 TYR A O 1
ATOM 838 N N . CYS A 1 105 ? 51.322 0.777 -15.117 1.00 51.78 105 CYS A N 1
ATOM 839 C CA . CYS A 1 105 ? 51.544 -0.256 -16.119 1.00 51.78 105 CYS A CA 1
ATOM 840 C C . CYS A 1 105 ? 51.035 -1.594 -15.546 1.00 51.78 105 CYS A C 1
ATOM 842 O O . CYS A 1 105 ? 51.345 -1.924 -14.394 1.00 51.78 105 CYS A O 1
ATOM 844 N N . PRO A 1 106 ? 50.227 -2.383 -16.276 1.00 53.06 106 PRO A N 1
ATOM 845 C CA . PRO A 1 106 ? 49.916 -3.739 -15.849 1.00 53.06 106 PRO A CA 1
ATOM 846 C C . PRO A 1 106 ? 51.231 -4.516 -15.714 1.00 53.06 106 PRO A C 1
ATOM 848 O O . PRO A 1 106 ? 52.044 -4.480 -16.632 1.00 53.06 106 PRO A O 1
ATOM 851 N N . GLN A 1 107 ? 51.419 -5.234 -14.598 1.00 53.00 107 GLN A N 1
ATOM 852 C CA . GLN A 1 107 ? 52.571 -6.126 -14.363 1.00 53.00 107 GLN A CA 1
ATOM 853 C C . GLN A 1 107 ? 53.875 -5.459 -13.868 1.00 53.00 107 GLN A C 1
ATOM 855 O O . GLN A 1 107 ? 54.945 -6.045 -13.993 1.00 53.00 107 GLN A O 1
ATOM 860 N N . VAL A 1 108 ? 53.792 -4.290 -13.219 1.00 50.78 108 VAL A N 1
ATOM 861 C CA . VAL A 1 108 ? 54.939 -3.634 -12.540 1.00 50.78 108 VAL A CA 1
ATOM 862 C C . VAL A 1 108 ? 55.540 -4.478 -11.405 1.00 50.78 108 VAL A C 1
ATOM 864 O O . VAL A 1 108 ? 56.718 -4.357 -11.115 1.00 50.78 108 VAL A O 1
ATOM 867 N N . ALA A 1 109 ? 54.781 -5.391 -10.800 1.00 53.69 109 ALA A N 1
ATOM 868 C CA . ALA A 1 109 ? 55.240 -6.149 -9.632 1.00 53.69 109 ALA A CA 1
ATOM 869 C C . ALA A 1 109 ? 56.119 -7.384 -9.936 1.00 53.69 109 ALA A C 1
ATOM 871 O O . ALA A 1 109 ? 56.399 -8.147 -9.017 1.00 53.69 109 ALA A O 1
ATOM 872 N N . LEU A 1 110 ? 56.497 -7.645 -11.195 1.00 53.75 110 LEU A N 1
ATOM 873 C CA . LEU A 1 110 ? 57.276 -8.846 -11.558 1.00 53.75 110 LEU A CA 1
ATOM 874 C C . LEU A 1 110 ? 58.677 -8.554 -12.103 1.00 53.75 110 LEU A C 1
ATOM 876 O O . LEU A 1 110 ? 59.420 -9.495 -12.364 1.00 53.75 110 LEU A O 1
ATOM 880 N N . ASN A 1 111 ? 59.036 -7.282 -12.266 1.00 56.25 111 ASN A N 1
ATOM 881 C CA . ASN A 1 111 ? 60.306 -6.880 -12.856 1.00 56.25 111 ASN A CA 1
ATOM 882 C C . ASN A 1 111 ? 61.059 -5.947 -11.911 1.00 56.25 111 ASN A C 1
ATOM 884 O O . ASN A 1 111 ? 61.322 -4.818 -12.292 1.00 56.25 111 ASN A O 1
ATOM 888 N N . ASP A 1 112 ? 61.410 -6.404 -10.716 1.00 49.03 112 ASP A N 1
ATOM 889 C CA . ASP A 1 112 ? 62.505 -5.785 -9.976 1.00 49.03 112 ASP A CA 1
ATOM 890 C C . ASP A 1 112 ? 63.386 -6.893 -9.411 1.00 49.03 112 ASP A C 1
ATOM 892 O O . ASP A 1 112 ? 62.930 -7.814 -8.728 1.00 49.03 112 ASP A O 1
ATOM 896 N N . ASN A 1 113 ? 64.650 -6.825 -9.817 1.00 54.06 113 ASN A N 1
ATOM 897 C CA . ASN A 1 113 ? 65.711 -7.711 -9.391 1.00 54.06 113 ASN A CA 1
ATOM 898 C C . ASN A 1 113 ? 65.901 -7.616 -7.872 1.00 54.06 113 ASN A C 1
ATOM 900 O O . ASN A 1 113 ? 65.667 -6.577 -7.257 1.00 54.06 113 ASN A O 1
ATOM 904 N N . GLU A 1 114 ? 66.329 -8.739 -7.308 1.00 57.25 114 GLU A N 1
ATOM 905 C CA . GLU A 1 114 ? 66.686 -8.956 -5.910 1.00 57.25 114 GLU A CA 1
ATOM 906 C C . GLU A 1 114 ? 67.456 -7.778 -5.291 1.00 57.25 114 GLU A C 1
ATOM 908 O O . GLU A 1 114 ? 68.609 -7.572 -5.640 1.00 57.25 114 GLU A O 1
ATOM 913 N N . GLU A 1 115 ? 66.832 -7.027 -4.374 1.00 53.47 115 GLU A N 1
ATOM 914 C CA . GLU A 1 115 ? 67.468 -6.397 -3.197 1.00 53.47 115 GLU A CA 1
ATOM 915 C C . GLU A 1 115 ? 66.463 -5.510 -2.435 1.00 53.47 115 GLU A C 1
ATOM 917 O O . GLU A 1 115 ? 66.520 -4.285 -2.445 1.00 53.47 115 GLU A O 1
ATOM 922 N N . SER A 1 116 ? 65.515 -6.126 -1.725 1.00 43.53 116 SER A N 1
ATOM 923 C CA . SER A 1 116 ? 65.044 -5.590 -0.438 1.00 43.53 116 SER A CA 1
ATOM 924 C C . SER A 1 116 ? 64.202 -6.644 0.270 1.00 43.53 116 SER A C 1
ATOM 926 O O . SER A 1 116 ? 63.030 -6.857 -0.037 1.00 43.53 116 SER A O 1
ATOM 928 N N . LEU A 1 117 ? 64.827 -7.345 1.212 1.00 50.41 117 LEU A N 1
ATOM 929 C CA . LEU A 1 117 ? 64.189 -8.329 2.078 1.00 50.41 117 LEU A CA 1
ATOM 930 C C . LEU A 1 117 ? 63.320 -7.599 3.124 1.00 50.41 117 LEU A C 1
ATOM 932 O O . LEU A 1 117 ? 63.678 -7.487 4.292 1.00 50.41 117 LEU A O 1
ATOM 936 N N . GLY A 1 118 ? 62.187 -7.049 2.695 1.00 47.34 118 GLY A N 1
ATOM 937 C CA . GLY A 1 118 ? 61.109 -6.619 3.579 1.00 47.34 118 GLY A CA 1
ATOM 938 C C . GLY A 1 118 ? 60.133 -7.774 3.728 1.00 47.34 118 GLY A C 1
ATOM 939 O O . GLY A 1 118 ? 59.469 -8.127 2.758 1.00 47.34 118 GLY A O 1
ATOM 940 N N . THR A 1 119 ? 60.098 -8.387 4.911 1.00 57.38 119 THR A N 1
ATOM 941 C CA . THR A 1 119 ? 59.208 -9.484 5.31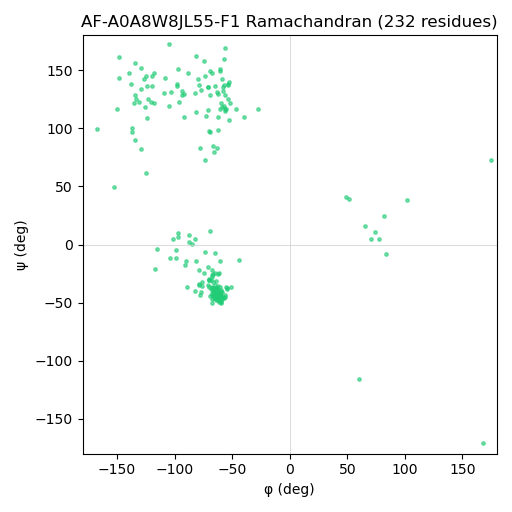8 1.00 57.38 119 THR A CA 1
ATOM 942 C C . THR A 1 119 ? 57.887 -9.458 4.554 1.00 57.38 119 THR A C 1
ATOM 944 O O . THR A 1 119 ? 57.132 -8.492 4.676 1.00 57.38 119 THR A O 1
ATOM 947 N N . ALA A 1 120 ? 57.619 -10.500 3.758 1.00 56.84 120 ALA A N 1
ATOM 948 C CA . ALA A 1 120 ? 56.359 -10.645 3.043 1.00 56.84 120 ALA A CA 1
ATOM 949 C C . ALA A 1 120 ? 55.212 -10.506 4.051 1.00 56.84 120 ALA A C 1
ATOM 951 O O . ALA A 1 120 ? 55.006 -11.377 4.895 1.00 56.84 120 ALA A O 1
ATOM 952 N N . VAL A 1 121 ? 54.510 -9.372 4.007 1.00 62.31 121 VAL A N 1
ATOM 953 C CA . VAL A 1 121 ? 53.317 -9.150 4.819 1.00 62.31 121 VAL A CA 1
ATOM 954 C C . VAL A 1 121 ? 52.262 -10.082 4.248 1.00 62.31 121 VAL A C 1
ATOM 956 O O . VAL A 1 121 ? 51.655 -9.802 3.214 1.00 62.31 121 VAL A O 1
ATOM 959 N N . GLU A 1 122 ? 52.118 -11.242 4.880 1.00 72.62 122 GLU A N 1
ATOM 960 C CA . GLU A 1 122 ? 51.103 -12.218 4.531 1.00 72.62 122 GLU A CA 1
ATOM 961 C C . GLU A 1 122 ? 49.743 -11.524 4.640 1.00 72.62 122 GLU A C 1
ATOM 963 O O . GLU A 1 122 ? 49.385 -10.974 5.685 1.00 72.62 122 GLU A O 1
ATOM 968 N N . ILE A 1 123 ? 49.017 -11.454 3.521 1.00 68.12 123 ILE A N 1
ATOM 969 C CA . ILE A 1 123 ? 47.703 -10.816 3.491 1.00 68.12 123 ILE A CA 1
ATOM 970 C C . ILE A 1 123 ? 46.830 -11.582 4.491 1.00 68.12 123 ILE A C 1
ATOM 972 O O . ILE A 1 123 ? 46.667 -12.795 4.317 1.00 68.12 123 ILE A O 1
ATOM 976 N N . PRO A 1 124 ? 46.266 -10.923 5.522 1.00 77.56 124 PRO A N 1
ATOM 977 C CA . PRO A 1 124 ? 45.438 -11.614 6.491 1.00 77.56 124 PRO A CA 1
ATOM 978 C C . PRO A 1 124 ? 44.288 -12.300 5.750 1.00 77.56 124 PRO A C 1
ATOM 980 O O . PRO A 1 124 ? 43.709 -11.702 4.830 1.00 77.56 124 PRO A O 1
ATOM 983 N N . PRO A 1 125 ? 43.962 -13.555 6.107 1.00 77.75 125 PRO A N 1
ATOM 984 C CA . PRO A 1 125 ? 42.911 -14.291 5.435 1.00 77.75 125 PRO A CA 1
ATOM 985 C C . PRO A 1 125 ? 41.628 -13.451 5.434 1.00 77.75 125 PRO A C 1
ATOM 987 O O . PRO A 1 125 ? 41.332 -12.777 6.428 1.00 77.75 125 PRO A O 1
ATOM 990 N N . PRO A 1 126 ? 40.871 -13.442 4.321 1.00 76.12 126 PRO A N 1
ATOM 991 C CA . PRO A 1 126 ? 39.640 -12.675 4.244 1.00 76.12 126 PRO A CA 1
ATOM 992 C C . PRO A 1 126 ? 38.750 -13.070 5.419 1.00 76.12 126 PRO A C 1
ATOM 994 O O . PRO A 1 126 ? 38.476 -14.256 5.606 1.00 76.12 126 PRO A O 1
ATOM 997 N N . LEU A 1 127 ? 38.322 -12.076 6.205 1.00 66.88 127 LEU A N 1
ATOM 998 C CA . LEU A 1 127 ? 37.404 -12.280 7.322 1.00 66.88 127 LEU A CA 1
ATOM 999 C C . LEU A 1 127 ? 36.250 -13.159 6.835 1.00 66.88 127 LEU A C 1
ATOM 1001 O O . LEU A 1 127 ? 35.514 -12.782 5.916 1.00 66.88 127 LEU A O 1
ATOM 1005 N N . THR A 1 128 ? 36.119 -14.353 7.413 1.00 72.56 128 THR A N 1
ATOM 1006 C CA . THR A 1 128 ? 34.998 -15.245 7.129 1.00 72.56 128 THR A CA 1
ATOM 1007 C C . THR A 1 128 ? 33.726 -14.471 7.414 1.00 72.56 128 THR A C 1
ATOM 1009 O O . THR A 1 128 ? 33.502 -14.037 8.544 1.00 72.56 128 THR A O 1
ATOM 1012 N N . ARG A 1 129 ? 32.909 -14.251 6.375 1.00 67.56 129 ARG A N 1
ATOM 1013 C CA . ARG A 1 129 ? 31.593 -13.636 6.538 1.00 67.56 129 ARG A CA 1
ATOM 1014 C C . ARG A 1 129 ? 30.872 -14.446 7.624 1.00 67.56 129 ARG A C 1
ATOM 1016 O O . ARG A 1 129 ? 30.763 -15.661 7.434 1.00 67.56 129 ARG A O 1
ATOM 1023 N N . PRO A 1 130 ? 30.430 -13.824 8.734 1.00 69.69 130 PRO A N 1
ATOM 1024 C CA . PRO A 1 130 ? 29.729 -14.554 9.776 1.00 69.69 130 PRO A CA 1
ATOM 1025 C C . PRO A 1 130 ? 28.560 -15.289 9.129 1.00 69.69 130 PRO A C 1
ATOM 1027 O O . PRO A 1 130 ? 27.917 -14.762 8.208 1.00 69.69 130 PRO A O 1
ATOM 1030 N N . ALA A 1 131 ? 28.347 -16.536 9.549 1.00 75.75 131 ALA A N 1
ATOM 1031 C CA . ALA A 1 131 ? 27.197 -17.291 9.093 1.00 75.75 131 ALA A CA 1
ATOM 1032 C C . ALA A 1 131 ? 25.948 -16.435 9.365 1.00 75.75 131 ALA A C 1
ATOM 1034 O O . ALA A 1 131 ? 25.892 -15.763 10.397 1.00 75.75 131 ALA A O 1
ATOM 1035 N N . PRO A 1 132 ? 24.984 -16.364 8.433 1.00 69.81 132 PRO A N 1
ATOM 1036 C CA . PRO A 1 132 ? 23.732 -15.687 8.711 1.00 69.81 132 PRO A CA 1
ATOM 1037 C C . PRO A 1 132 ? 23.044 -16.431 9.858 1.00 69.81 132 PRO A C 1
ATOM 1039 O O . PRO A 1 132 ? 22.423 -17.468 9.635 1.00 69.81 132 PRO A O 1
ATOM 1042 N N . GLU A 1 133 ? 23.199 -15.912 11.073 1.00 70.81 133 GLU A N 1
ATOM 1043 C CA . GLU A 1 133 ? 22.415 -16.320 12.232 1.00 70.81 133 GLU A CA 1
ATOM 1044 C C . GLU A 1 133 ? 20.935 -16.119 11.871 1.00 70.81 133 GLU A C 1
ATOM 1046 O O . GLU A 1 133 ? 20.567 -15.047 11.363 1.00 70.81 133 GLU A O 1
ATOM 1051 N N . PRO A 1 134 ? 20.073 -17.132 12.048 1.00 68.38 134 PRO A N 1
ATOM 1052 C CA . PRO A 1 134 ? 18.642 -16.956 11.882 1.00 68.38 134 PRO A CA 1
ATOM 1053 C C . PRO A 1 134 ? 18.186 -15.833 12.813 1.00 68.38 134 PRO A C 1
ATOM 1055 O O . PRO A 1 134 ? 18.295 -15.945 14.028 1.00 68.38 134 PRO A O 1
ATOM 1058 N N . ALA A 1 135 ? 17.675 -14.735 12.255 1.00 65.12 135 ALA A N 1
ATOM 1059 C CA . ALA A 1 135 ? 16.970 -13.758 13.068 1.00 65.12 135 ALA A CA 1
ATOM 1060 C C . ALA A 1 135 ? 15.748 -14.471 13.661 1.00 65.12 135 ALA A C 1
ATOM 1062 O O . ALA A 1 135 ? 14.826 -14.825 12.919 1.00 65.12 135 ALA A O 1
ATOM 1063 N N . GLU A 1 136 ? 15.763 -14.722 14.969 1.00 63.78 136 GLU A N 1
ATOM 1064 C CA . GLU A 1 136 ? 14.639 -15.313 15.690 1.00 63.78 136 GLU A CA 1
ATOM 1065 C C . GLU A 1 136 ? 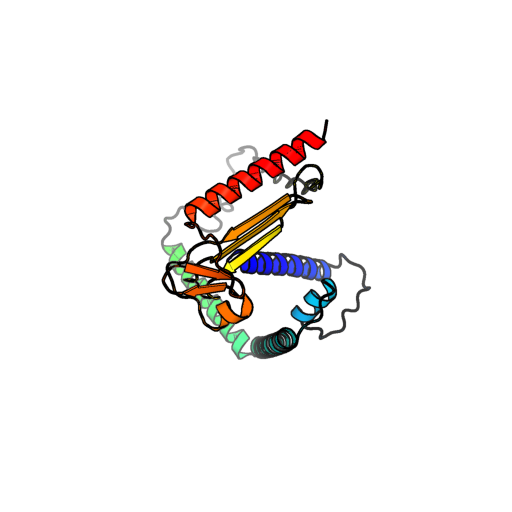13.470 -14.320 15.696 1.00 63.78 136 GLU A C 1
ATOM 1067 O O . GLU A 1 136 ? 13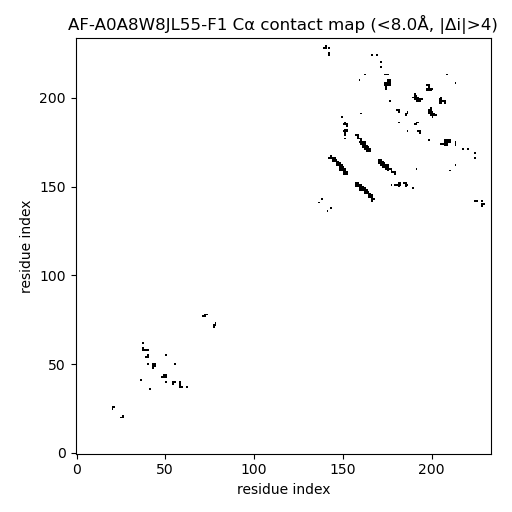.283 -13.503 16.595 1.00 63.78 136 GLU A O 1
ATOM 1072 N N . PHE A 1 137 ? 12.681 -14.351 14.623 1.00 58.31 137 PHE A N 1
ATOM 1073 C CA . PHE A 1 137 ? 11.423 -13.627 14.521 1.00 58.31 137 PHE A CA 1
ATOM 1074 C C . PHE A 1 137 ? 10.364 -14.403 15.303 1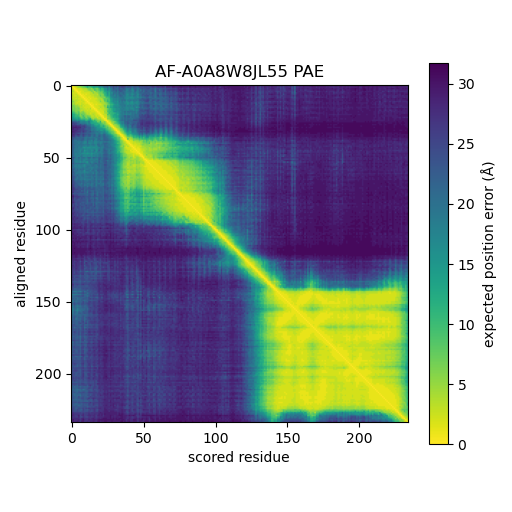.00 58.31 137 PHE A C 1
ATOM 1076 O O . PHE A 1 137 ? 9.610 -15.197 14.737 1.00 58.31 137 PHE A O 1
ATOM 1083 N N . SER A 1 138 ? 10.311 -14.193 16.617 1.00 66.12 138 SER A N 1
ATOM 1084 C CA . SER A 1 138 ? 9.202 -14.706 17.413 1.00 66.12 138 SER A CA 1
ATOM 1085 C C . SER A 1 138 ? 7.976 -13.806 17.243 1.00 66.12 138 SER A C 1
ATOM 1087 O O . SER A 1 138 ? 8.069 -12.571 17.221 1.00 66.12 138 SER A O 1
ATOM 1089 N N . LYS A 1 139 ? 6.804 -14.433 17.088 1.00 60.91 139 LYS A N 1
ATOM 1090 C CA . LYS A 1 139 ? 5.512 -13.735 16.997 1.00 60.91 139 LYS A CA 1
ATOM 1091 C C . LYS A 1 139 ? 5.209 -12.955 18.278 1.00 60.91 139 LYS A C 1
ATOM 1093 O O . LYS A 1 139 ? 4.477 -11.973 18.222 1.00 60.91 139 LYS A O 1
ATOM 1098 N N . GLU A 1 140 ? 5.776 -13.391 19.403 1.00 63.62 140 GLU A N 1
ATOM 1099 C CA . GLU A 1 140 ? 5.597 -12.756 20.707 1.00 63.62 140 GLU A CA 1
ATOM 1100 C C . GLU A 1 140 ? 6.376 -11.437 20.842 1.00 63.62 140 GLU A C 1
ATOM 1102 O O . GLU A 1 140 ? 5.972 -10.573 21.615 1.00 63.62 140 GLU A O 1
ATOM 1107 N N . ASN A 1 141 ? 7.463 -11.247 20.079 1.00 66.00 141 ASN A N 1
ATOM 1108 C CA . ASN A 1 141 ? 8.303 -10.046 20.172 1.00 66.00 141 ASN A CA 1
ATOM 1109 C C . ASN A 1 141 ? 8.105 -9.042 19.034 1.00 66.00 141 ASN A C 1
ATOM 1111 O O . ASN A 1 141 ? 8.574 -7.912 19.143 1.00 66.00 141 ASN A O 1
ATOM 1115 N N . ASN A 1 142 ? 7.401 -9.429 17.970 1.00 73.88 142 ASN A N 1
ATOM 1116 C CA . ASN A 1 142 ? 7.161 -8.587 16.803 1.00 73.88 142 ASN A CA 1
ATOM 1117 C C . ASN A 1 142 ? 5.698 -8.723 16.353 1.00 73.88 142 ASN A C 1
ATOM 1119 O O . ASN A 1 142 ? 5.370 -9.681 15.640 1.00 73.88 142 ASN A O 1
ATOM 1123 N N . PRO A 1 143 ? 4.799 -7.803 16.756 1.00 80.94 143 PRO A N 1
ATOM 1124 C CA . PRO A 1 143 ? 3.397 -7.887 16.376 1.00 80.94 143 PRO A CA 1
ATOM 1125 C C . PRO A 1 143 ? 3.238 -7.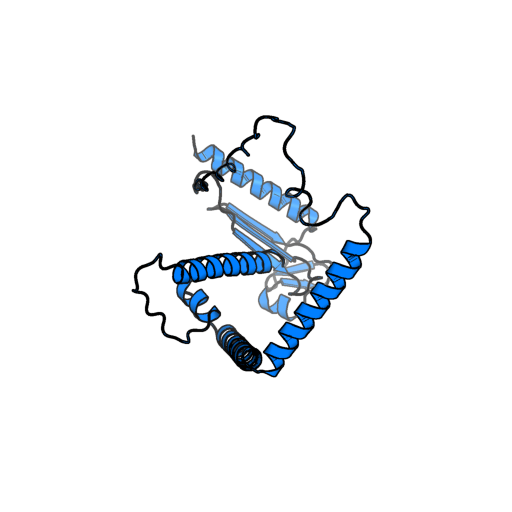790 14.853 1.00 80.94 143 PRO A C 1
ATOM 1127 O O . PRO A 1 143 ? 3.758 -6.883 14.201 1.00 80.94 143 PRO A O 1
ATOM 1130 N N . PHE A 1 144 ? 2.492 -8.733 14.276 1.00 87.50 144 PHE A N 1
ATOM 1131 C CA . PHE A 1 144 ? 2.149 -8.706 12.857 1.00 87.50 144 PHE A CA 1
ATOM 1132 C C . PHE A 1 144 ? 0.971 -7.768 12.631 1.00 87.50 144 PHE A C 1
ATOM 1134 O O . PHE A 1 144 ? -0.150 -8.053 13.055 1.00 87.50 144 PHE A O 1
ATOM 1141 N N . ILE A 1 145 ? 1.232 -6.682 11.912 1.00 90.25 145 ILE A N 1
ATOM 1142 C CA . ILE A 1 145 ? 0.218 -5.710 11.526 1.00 90.25 145 ILE A CA 1
ATOM 1143 C C . ILE A 1 145 ? -0.094 -5.911 10.047 1.00 90.25 145 ILE A C 1
ATOM 1145 O O . ILE A 1 145 ? 0.780 -5.777 9.187 1.00 90.25 145 ILE A O 1
ATOM 1149 N N . TYR A 1 146 ? -1.347 -6.234 9.750 1.00 94.50 146 TYR A N 1
ATOM 1150 C CA . TYR A 1 146 ? -1.843 -6.317 8.382 1.00 94.50 146 TYR A CA 1
ATOM 1151 C C . TYR A 1 146 ? -2.463 -4.980 8.020 1.00 94.50 146 TYR A C 1
ATOM 1153 O O . TYR A 1 146 ? -3.290 -4.473 8.771 1.00 94.50 146 TYR A O 1
ATOM 1161 N N . VAL A 1 147 ? -2.057 -4.414 6.887 1.00 96.31 147 VAL A N 1
ATOM 1162 C CA . VAL A 1 147 ? -2.523 -3.109 6.414 1.00 96.31 147 VAL A CA 1
ATOM 1163 C C . VAL A 1 147 ? -3.103 -3.272 5.022 1.00 96.31 147 VAL A C 1
ATOM 1165 O O . VAL A 1 147 ? -2.488 -3.923 4.174 1.00 96.31 147 VAL A O 1
ATOM 1168 N N . ASP A 1 148 ? -4.247 -2.642 4.794 1.00 97.31 148 ASP A N 1
ATOM 1169 C CA . ASP A 1 148 ? -4.863 -2.515 3.483 1.00 97.31 148 ASP A CA 1
ATOM 1170 C C . ASP A 1 148 ? -5.216 -1.055 3.181 1.00 97.31 148 ASP A C 1
ATOM 1172 O O . ASP A 1 148 ? -5.420 -0.243 4.092 1.00 97.31 148 ASP A O 1
ATOM 1176 N N . LEU A 1 149 ? -5.220 -0.709 1.894 1.00 97.19 149 LEU A N 1
ATOM 1177 C CA . LEU A 1 149 ? -5.402 0.662 1.424 1.00 97.19 149 LEU A CA 1
ATOM 1178 C C . LEU A 1 149 ? -6.398 0.716 0.276 1.00 97.19 149 LEU A C 1
ATOM 1180 O O . LEU A 1 149 ? -6.177 0.096 -0.765 1.00 97.19 149 LEU A O 1
ATOM 1184 N N . GLU A 1 150 ? -7.380 1.601 0.413 1.00 97.62 150 GLU A N 1
ATOM 1185 C CA . GLU A 1 150 ? -8.240 1.994 -0.697 1.00 97.62 150 GLU A CA 1
ATOM 1186 C C . GLU A 1 150 ? -7.753 3.290 -1.330 1.00 97.62 150 GLU A C 1
ATOM 1188 O O . GLU A 1 150 ? -7.119 4.136 -0.688 1.00 97.62 150 GLU A O 1
ATOM 1193 N N . SER A 1 151 ? -8.023 3.454 -2.623 1.00 97.50 151 SER A N 1
ATOM 1194 C CA . SER A 1 151 ? -7.545 4.610 -3.376 1.00 97.50 151 SER A CA 1
ATOM 1195 C C . SER A 1 151 ? -8.496 5.034 -4.488 1.00 97.50 151 SER A C 1
ATOM 1197 O O . SER A 1 151 ? -9.306 4.261 -4.986 1.00 97.50 151 SER A O 1
ATOM 1199 N N . THR A 1 152 ? -8.328 6.275 -4.940 1.00 97.44 152 THR A N 1
ATOM 1200 C CA . THR A 1 152 ? -9.056 6.869 -6.082 1.00 97.44 152 THR A CA 1
ATOM 1201 C C . THR A 1 152 ? -8.843 6.150 -7.422 1.00 97.44 152 THR A C 1
ATOM 1203 O O . THR A 1 152 ? -9.593 6.375 -8.376 1.00 97.44 152 THR A O 1
ATOM 1206 N N . GLY A 1 153 ? -7.835 5.278 -7.518 1.00 95.69 153 GLY A N 1
ATOM 1207 C CA . GLY A 1 153 ? -7.506 4.489 -8.701 1.00 95.69 153 GLY A CA 1
ATOM 1208 C C . GLY A 1 153 ? -6.132 3.821 -8.586 1.00 95.69 153 GLY A C 1
ATOM 1209 O O . GLY A 1 153 ? -5.490 3.855 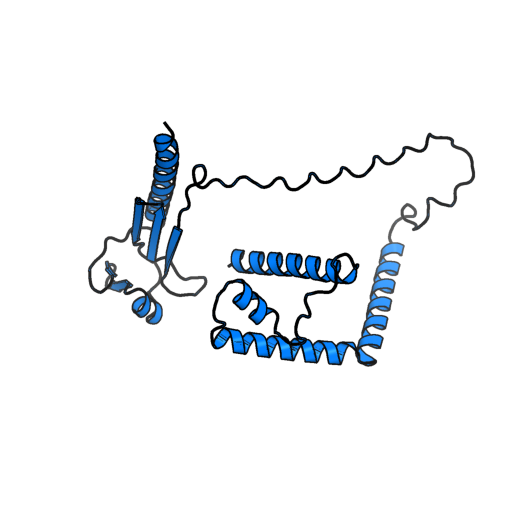-7.545 1.00 95.69 153 GLY A O 1
ATOM 1210 N N . LEU A 1 154 ? -5.641 3.232 -9.680 1.00 94.88 154 LEU A N 1
ATOM 1211 C CA . LEU A 1 154 ? -4.351 2.515 -9.710 1.00 94.88 154 LEU A CA 1
ATOM 1212 C C . LEU A 1 154 ? -3.176 3.355 -10.243 1.00 94.88 154 LEU A C 1
ATOM 1214 O O . LEU A 1 154 ? -2.085 2.829 -10.488 1.00 94.88 154 LEU A O 1
ATOM 1218 N N . ALA A 1 155 ? -3.398 4.645 -10.491 1.00 93.19 155 ALA A N 1
ATOM 1219 C CA . ALA A 1 155 ? -2.402 5.526 -11.077 1.00 93.19 155 ALA A CA 1
ATOM 1220 C C . ALA A 1 155 ? -1.409 6.036 -10.018 1.00 93.19 155 ALA A C 1
ATOM 1222 O O . ALA A 1 155 ? -1.653 5.997 -8.817 1.00 93.19 155 ALA A O 1
ATOM 1223 N N . ARG A 1 156 ? -0.252 6.545 -10.460 1.00 91.94 156 ARG A N 1
ATOM 1224 C CA . ARG A 1 156 ? 0.775 7.081 -9.541 1.00 91.94 156 ARG A CA 1
ATOM 1225 C C . ARG A 1 156 ? 0.347 8.360 -8.818 1.00 91.94 156 ARG A C 1
ATOM 1227 O O . ARG A 1 156 ? 0.925 8.682 -7.791 1.00 91.94 156 ARG A O 1
ATOM 1234 N N . ASN A 1 157 ? -0.620 9.077 -9.376 1.00 93.44 157 ASN A N 1
ATOM 1235 C CA . ASN A 1 157 ? -1.236 10.267 -8.800 1.00 93.44 157 ASN A CA 1
ATOM 1236 C C . ASN A 1 157 ? -2.552 9.949 -8.071 1.00 93.44 157 ASN A C 1
ATOM 1238 O O . ASN A 1 157 ? -3.285 10.872 -7.734 1.00 93.44 157 ASN A O 1
ATOM 1242 N N . SER A 1 158 ? -2.883 8.671 -7.863 1.00 95.69 158 SER A N 1
ATOM 1243 C CA . SER A 1 158 ? -4.059 8.291 -7.088 1.00 95.69 158 SER A CA 1
ATOM 1244 C C . SER A 1 158 ? -3.843 8.597 -5.609 1.00 95.69 158 SER A C 1
ATOM 1246 O O . SER A 1 158 ? -2.784 8.335 -5.043 1.00 95.69 158 SER A O 1
ATOM 1248 N N . HIS A 1 159 ? -4.865 9.173 -4.987 1.00 97.31 159 HIS A N 1
ATOM 1249 C CA . HIS A 1 159 ? -4.902 9.454 -3.557 1.00 97.31 159 HIS A CA 1
ATOM 1250 C C . HIS A 1 159 ? -5.462 8.258 -2.787 1.00 97.31 159 HIS A C 1
ATOM 1252 O O . HIS A 1 159 ? -6.339 7.561 -3.302 1.00 97.31 159 HIS A O 1
ATOM 1258 N N . ILE A 1 160 ? -4.970 8.065 -1.562 1.00 97.81 160 ILE A N 1
ATOM 1259 C CA . ILE A 1 160 ? -5.514 7.117 -0.582 1.00 97.81 160 ILE A CA 1
ATOM 1260 C C . ILE A 1 160 ? -6.855 7.657 -0.074 1.00 97.81 160 ILE A C 1
ATOM 1262 O O . ILE A 1 160 ? -6.954 8.848 0.226 1.00 97.81 160 ILE A O 1
ATOM 1266 N N . THR A 1 161 ? -7.857 6.787 0.019 1.00 97.88 161 THR A N 1
ATOM 1267 C CA . THR A 1 161 ? -9.219 7.116 0.473 1.00 97.88 161 THR A CA 1
ATOM 1268 C C . THR A 1 161 ? -9.621 6.391 1.747 1.00 97.88 161 THR A C 1
ATOM 1270 O O . THR A 1 161 ? -10.489 6.871 2.468 1.00 97.88 161 THR A O 1
ATOM 1273 N N . GLN A 1 162 ? -8.969 5.277 2.070 1.00 98.31 162 GLN A N 1
ATOM 1274 C CA . GLN A 1 162 ? -9.121 4.597 3.350 1.00 98.31 162 GLN A CA 1
ATOM 1275 C C . GLN A 1 162 ? -7.811 3.912 3.726 1.00 98.31 162 GLN A C 1
ATOM 1277 O O . GLN A 1 162 ? -7.105 3.385 2.865 1.00 98.31 162 GLN A O 1
ATOM 1282 N N . ILE A 1 163 ? -7.508 3.919 5.018 1.00 98.38 163 ILE A N 1
ATOM 1283 C CA . ILE A 1 163 ? -6.440 3.129 5.618 1.00 98.38 163 ILE A CA 1
ATOM 1284 C C . ILE A 1 163 ? -7.090 2.183 6.619 1.00 98.38 163 ILE A C 1
ATOM 1286 O O . ILE A 1 163 ? -7.749 2.645 7.552 1.00 98.38 163 ILE A O 1
ATOM 1290 N N . ALA A 1 164 ? -6.892 0.882 6.436 1.00 97.75 164 ALA A N 1
ATOM 1291 C CA . ALA A 1 164 ? -7.325 -0.139 7.376 1.00 97.75 164 ALA A CA 1
ATOM 1292 C C . ALA A 1 164 ? -6.113 -0.916 7.887 1.00 97.75 164 ALA A C 1
ATOM 1294 O O . ALA A 1 164 ? -5.223 -1.273 7.117 1.00 97.75 164 ALA A O 1
ATOM 1295 N N . ALA A 1 165 ? -6.068 -1.180 9.189 1.00 96.94 165 ALA A N 1
ATOM 1296 C CA . ALA A 1 165 ? -5.041 -2.015 9.787 1.00 96.94 165 ALA A CA 1
ATOM 1297 C C . ALA A 1 165 ? -5.630 -2.930 10.863 1.00 96.94 165 ALA A C 1
ATOM 1299 O O . ALA A 1 165 ? -6.587 -2.570 11.548 1.00 96.94 165 ALA A O 1
ATOM 1300 N N . VAL A 1 166 ? -5.057 -4.122 11.020 1.00 95.38 166 VAL A N 1
ATOM 1301 C CA . VAL A 1 166 ? -5.432 -5.063 12.080 1.00 95.38 166 VAL A CA 1
ATOM 1302 C C . VAL A 1 166 ? -4.194 -5.714 12.688 1.00 95.38 166 VAL A C 1
ATOM 1304 O O . VAL A 1 166 ? -3.265 -6.103 11.976 1.00 95.38 166 VAL A O 1
ATOM 1307 N N . CYS A 1 167 ? -4.194 -5.834 14.013 1.00 91.81 167 CYS A N 1
ATOM 1308 C CA . CYS A 1 167 ? -3.161 -6.498 14.798 1.00 91.81 167 CYS A CA 1
ATOM 1309 C C . CYS A 1 167 ? -3.830 -7.351 15.883 1.00 91.81 167 CYS A C 1
ATOM 1311 O O . CYS A 1 167 ? -4.280 -6.840 16.908 1.00 91.81 167 CYS A O 1
ATOM 1313 N N . GLY A 1 168 ? -3.935 -8.663 15.652 1.00 87.44 168 GLY A N 1
ATOM 1314 C CA . GLY A 1 168 ? -4.719 -9.541 16.525 1.00 87.44 168 GLY A CA 1
ATOM 1315 C C . GLY A 1 168 ? -6.188 -9.106 16.568 1.00 87.44 168 GLY A C 1
ATOM 1316 O O . GLY A 1 168 ? -6.866 -9.134 15.542 1.00 87.44 168 GLY A O 1
ATOM 1317 N N . ASN A 1 169 ? -6.659 -8.683 17.744 1.00 89.56 169 ASN A N 1
ATOM 1318 C CA . ASN A 1 169 ? -8.031 -8.202 17.958 1.00 89.56 169 ASN A CA 1
ATOM 1319 C C . ASN A 1 169 ? -8.189 -6.686 17.751 1.00 89.56 169 ASN A C 1
ATOM 1321 O O . ASN A 1 169 ? -9.312 -6.194 17.642 1.00 89.56 169 ASN A O 1
ATOM 1325 N N . GLU A 1 170 ? -7.081 -5.950 17.690 1.00 92.81 170 GLU A N 1
ATOM 1326 C CA . GLU A 1 170 ? -7.074 -4.496 17.553 1.00 92.81 170 GLU A CA 1
ATOM 1327 C C . GLU A 1 170 ? -7.262 -4.117 16.083 1.00 92.81 170 GLU A C 1
ATOM 1329 O O . GLU A 1 170 ? -6.578 -4.647 15.202 1.00 92.81 170 GLU A O 1
ATOM 1334 N N . LYS A 1 171 ? -8.194 -3.200 15.813 1.00 96.12 171 LYS A N 1
ATOM 1335 C CA . LYS A 1 171 ? -8.565 -2.769 14.461 1.00 96.12 171 LYS A CA 1
ATOM 1336 C C . LYS A 1 171 ? -8.475 -1.257 14.344 1.00 96.12 171 LYS A C 1
ATOM 1338 O O . LYS A 1 171 ? -8.877 -0.528 15.243 1.00 96.12 171 LYS A O 1
ATOM 1343 N N . PHE A 1 172 ? -8.026 -0.807 13.186 1.00 97.38 172 PHE A N 1
ATOM 1344 C CA . PHE A 1 172 ? -7.977 0.586 12.786 1.00 97.38 172 PHE A CA 1
ATOM 1345 C C . PHE A 1 172 ? -8.621 0.720 11.409 1.00 97.38 172 PHE A C 1
ATOM 1347 O O . PHE A 1 172 ? -8.341 -0.073 10.512 1.00 97.38 172 PHE A O 1
ATOM 1354 N N . SER A 1 173 ? -9.485 1.715 11.232 1.00 97.75 173 SER A N 1
ATOM 1355 C CA . SER A 1 173 ? -10.076 2.039 9.935 1.00 97.75 173 SER A CA 1
ATOM 1356 C C . SER A 1 173 ? -10.377 3.526 9.877 1.00 97.75 173 SER A C 1
ATOM 1358 O O . SER A 1 173 ? -11.218 4.013 10.630 1.00 97.75 173 SER A O 1
ATOM 1360 N N . GLN A 1 174 ? -9.717 4.239 8.969 1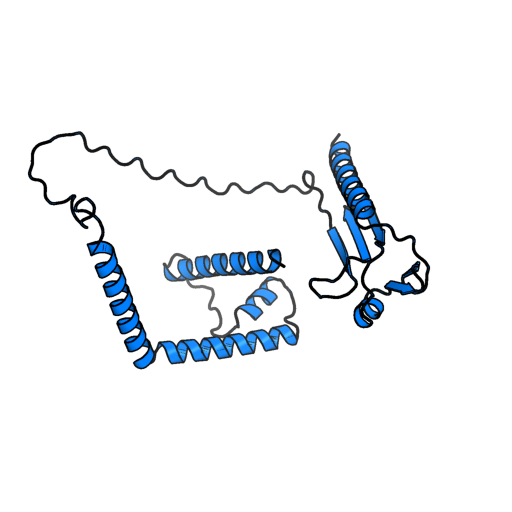.00 98.44 174 GLN A N 1
ATOM 1361 C CA . GLN A 1 174 ? -9.868 5.680 8.819 1.00 98.44 174 GLN A CA 1
ATOM 1362 C C . GLN A 1 174 ? -10.049 6.056 7.351 1.00 98.44 174 GLN A C 1
ATOM 1364 O O . GLN A 1 174 ? -9.204 5.747 6.509 1.00 98.44 174 GLN A O 1
ATOM 1369 N N . TYR A 1 175 ? -11.134 6.771 7.059 1.00 98.50 175 TYR A N 1
ATOM 1370 C CA . TYR A 1 175 ? -11.368 7.369 5.748 1.00 98.50 175 TYR A CA 1
ATOM 1371 C C . TYR A 1 175 ? -10.582 8.671 5.596 1.00 98.50 175 TYR A C 1
ATOM 1373 O O . TYR A 1 175 ? -10.460 9.458 6.542 1.00 98.50 175 TYR A O 1
ATOM 1381 N N . VAL A 1 176 ? -10.059 8.896 4.393 1.00 98.19 176 VAL A N 1
ATOM 1382 C CA . VAL A 1 176 ? -9.209 10.031 4.033 1.00 98.19 176 VAL A CA 1
ATOM 1383 C C . VAL A 1 176 ? -9.842 10.780 2.874 1.00 98.19 176 VAL A C 1
ATOM 1385 O O . VAL A 1 176 ? -10.084 10.199 1.821 1.00 98.19 176 VAL A O 1
ATOM 1388 N N . MET A 1 177 ? -10.063 12.083 3.037 1.00 98.06 177 MET A N 1
ATOM 1389 C CA . MET A 1 177 ? -10.629 12.909 1.973 1.00 98.06 177 MET A CA 1
ATOM 1390 C C . MET A 1 177 ? -9.593 13.111 0.849 1.00 98.06 177 MET A C 1
ATOM 1392 O O . MET A 1 177 ? -8.549 13.738 1.086 1.00 98.06 177 MET A O 1
ATOM 1396 N N . PRO A 1 178 ? -9.832 12.606 -0.378 1.00 96.81 178 PRO A N 1
ATOM 1397 C CA . PRO A 1 178 ? -8.918 12.809 -1.488 1.00 96.81 178 PRO A CA 1
ATOM 1398 C C . PRO A 1 178 ? -9.031 14.243 -2.021 1.00 96.81 178 PRO A C 1
ATOM 1400 O O . PRO A 1 178 ? -10.045 14.915 -1.863 1.00 96.81 178 PRO A O 1
ATOM 1403 N N . LYS A 1 179 ? -7.977 14.715 -2.696 1.00 95.44 179 LYS A N 1
ATOM 1404 C CA . LYS A 1 179 ? -7.992 16.001 -3.424 1.00 95.44 179 LYS A CA 1
ATOM 1405 C C . LYS A 1 179 ? -8.226 15.813 -4.923 1.00 95.44 179 LYS A C 1
ATOM 1407 O O . LYS A 1 179 ? -8.299 16.790 -5.658 1.00 95.44 179 LYS A O 1
ATOM 1412 N N . VAL A 1 180 ? -8.275 14.560 -5.370 1.00 93.81 180 VAL A N 1
ATOM 1413 C CA . VAL A 1 180 ? -8.531 14.173 -6.756 1.00 93.81 180 VAL A CA 1
ATOM 1414 C C . VAL A 1 180 ? -9.816 13.346 -6.802 1.00 93.81 180 VAL A C 1
ATOM 1416 O O . VAL A 1 180 ? -10.088 12.628 -5.836 1.00 93.81 180 VAL A O 1
ATOM 1419 N N . PRO A 1 181 ? -10.601 13.428 -7.887 1.00 92.94 181 PRO A N 1
ATOM 1420 C CA . PRO A 1 181 ? -11.831 12.654 -8.015 1.00 92.94 181 PRO A CA 1
ATOM 1421 C C . PRO A 1 181 ? -11.593 11.141 -7.975 1.00 92.94 181 PRO A C 1
ATOM 1423 O O . PRO A 1 181 ? -10.552 10.648 -8.424 1.00 92.94 181 PRO A O 1
ATOM 1426 N N . MET A 1 182 ? -12.593 10.401 -7.494 1.00 95.25 182 MET A N 1
ATOM 1427 C CA . MET A 1 182 ? -12.652 8.949 -7.656 1.00 95.25 182 MET A CA 1
ATOM 1428 C C . MET A 1 182 ? -12.794 8.599 -9.140 1.00 95.25 182 MET A C 1
ATOM 1430 O O . MET A 1 182 ? -13.592 9.195 -9.862 1.00 95.25 182 MET A O 1
ATOM 1434 N N . THR A 1 183 ? -12.045 7.602 -9.613 1.00 95.31 183 THR A N 1
ATOM 1435 C CA . THR A 1 183 ? -12.358 6.983 -10.910 1.00 95.31 183 THR A CA 1
ATOM 1436 C C . THR A 1 183 ? -13.606 6.113 -10.771 1.00 95.31 183 THR A C 1
ATOM 1438 O O . THR A 1 183 ? -13.770 5.446 -9.750 1.00 95.31 183 THR A O 1
ATOM 1441 N N . SER A 1 184 ? -14.455 6.043 -11.805 1.00 94.50 184 SER A N 1
ATOM 1442 C CA . SER A 1 184 ? -15.695 5.246 -11.756 1.00 94.50 184 SER A CA 1
ATOM 1443 C C . SER A 1 184 ? -15.435 3.787 -11.373 1.00 94.50 184 SER A C 1
ATOM 1445 O O . SER A 1 184 ? -16.185 3.208 -10.597 1.00 94.50 184 SER A O 1
ATOM 1447 N N . LYS A 1 185 ? -14.325 3.205 -11.855 1.00 96.06 185 LYS A N 1
ATOM 1448 C CA . LYS A 1 185 ? -13.960 1.828 -11.509 1.00 96.06 185 LYS A CA 1
ATOM 1449 C C . LYS A 1 185 ? -13.494 1.674 -10.062 1.00 96.06 185 LYS A C 1
ATOM 1451 O O . LYS A 1 185 ? -13.744 0.634 -9.468 1.00 96.06 185 LYS A O 1
ATOM 1456 N N . ALA A 1 186 ? -12.810 2.672 -9.500 1.00 95.56 186 ALA A N 1
ATOM 1457 C CA . ALA A 1 186 ? -12.436 2.634 -8.092 1.00 95.56 186 ALA A CA 1
ATOM 1458 C C . ALA A 1 186 ? -13.679 2.731 -7.204 1.00 95.56 186 ALA A C 1
ATOM 1460 O O . ALA A 1 186 ? -13.833 1.891 -6.330 1.00 95.56 186 ALA A O 1
ATOM 1461 N N . ALA A 1 187 ? -14.593 3.664 -7.486 1.00 96.06 187 ALA A N 1
ATOM 1462 C CA . ALA A 1 187 ? -15.837 3.803 -6.726 1.00 96.06 187 ALA A CA 1
ATOM 1463 C C . ALA A 1 187 ? -16.699 2.529 -6.774 1.00 96.06 187 ALA A C 1
ATOM 1465 O O . ALA A 1 187 ? -17.219 2.096 -5.753 1.00 96.06 187 ALA A O 1
ATOM 1466 N N . GLU A 1 188 ? -16.789 1.875 -7.937 1.00 96.19 188 GLU A N 1
ATOM 1467 C CA . GLU A 1 188 ? -17.489 0.592 -8.092 1.00 96.19 188 GLU A CA 1
ATOM 1468 C C . GLU A 1 188 ? -16.873 -0.524 -7.229 1.00 96.19 188 GLU A C 1
ATOM 1470 O O . GLU A 1 188 ? -17.595 -1.317 -6.633 1.00 96.19 188 GLU A O 1
ATOM 1475 N N . VAL A 1 189 ? -15.539 -0.604 -7.177 1.00 96.12 189 VAL A N 1
ATOM 1476 C CA . VAL A 1 189 ? -14.826 -1.682 -6.474 1.00 96.12 189 VAL A CA 1
ATOM 1477 C C . VAL A 1 189 ? -14.811 -1.464 -4.965 1.00 96.12 189 VAL A C 1
ATOM 1479 O O . VAL A 1 189 ? -15.010 -2.416 -4.218 1.00 96.12 189 VAL A O 1
ATOM 1482 N N . THR A 1 190 ? -14.561 -0.234 -4.520 1.00 95.81 190 THR A N 1
ATOM 1483 C CA . THR A 1 190 ? -14.403 0.084 -3.095 1.00 95.81 190 THR A CA 1
ATOM 1484 C C . THR A 1 190 ? -15.720 0.472 -2.433 1.00 95.81 190 THR A C 1
ATOM 1486 O O . THR A 1 190 ? -15.809 0.492 -1.212 1.00 95.81 190 THR A O 1
ATOM 1489 N N . GLY A 1 191 ? -16.739 0.830 -3.221 1.00 96.75 191 GLY A N 1
ATOM 1490 C CA . GLY A 1 191 ? -17.973 1.430 -2.721 1.00 96.75 191 GLY A CA 1
ATOM 1491 C C . GLY A 1 191 ? -17.804 2.858 -2.204 1.00 96.75 191 GLY A C 1
ATOM 1492 O O . GLY A 1 191 ? -18.762 3.407 -1.660 1.00 96.75 191 GLY A O 1
ATOM 1493 N N . ILE A 1 192 ? -16.616 3.458 -2.340 1.00 97.38 192 ILE A N 1
ATOM 1494 C CA . ILE A 1 192 ? -16.320 4.801 -1.839 1.00 97.38 192 ILE A CA 1
ATOM 1495 C C . ILE A 1 192 ? -16.602 5.830 -2.929 1.00 97.38 192 ILE A C 1
ATOM 1497 O O . ILE A 1 192 ? -16.074 5.732 -4.036 1.00 97.38 192 ILE A O 1
ATOM 1501 N N . ASP A 1 193 ? -17.367 6.861 -2.590 1.00 95.81 193 ASP A N 1
ATOM 1502 C CA . ASP A 1 193 ? -17.637 7.988 -3.478 1.00 95.81 193 ASP A CA 1
ATOM 1503 C C . ASP A 1 193 ? -17.491 9.328 -2.747 1.00 95.81 193 ASP A C 1
ATOM 1505 O O . ASP A 1 193 ? -17.587 9.404 -1.520 1.00 95.81 193 ASP A O 1
ATOM 1509 N N . VAL A 1 194 ? -17.232 10.397 -3.499 1.00 95.56 194 VAL A N 1
ATOM 1510 C CA . VAL A 1 194 ? -17.143 11.763 -2.973 1.00 95.56 194 VAL A CA 1
ATOM 1511 C C . VAL A 1 194 ? -18.117 12.647 -3.733 1.00 95.56 194 VAL A C 1
ATOM 1513 O O . VAL A 1 194 ? -17.891 13.002 -4.888 1.00 95.56 194 VAL A O 1
ATOM 1516 N N . ILE A 1 195 ? -19.190 13.041 -3.053 1.00 93.19 195 ILE A N 1
ATOM 1517 C CA . ILE A 1 195 ? -20.297 13.805 -3.624 1.00 93.19 195 ILE A CA 1
ATOM 1518 C C . ILE A 1 195 ? -20.396 15.120 -2.854 1.00 93.19 195 ILE A C 1
ATOM 1520 O O . ILE A 1 195 ? -20.528 15.124 -1.632 1.00 93.19 195 ILE A O 1
ATOM 1524 N N . ASN A 1 196 ? -20.308 16.253 -3.558 1.00 92.19 196 ASN A N 1
ATOM 1525 C CA . ASN A 1 196 ? -20.422 17.599 -2.974 1.00 92.19 196 ASN A CA 1
ATOM 1526 C C . ASN A 1 196 ? -19.498 17.844 -1.761 1.00 92.19 196 ASN A C 1
ATOM 1528 O O . ASN A 1 196 ? -19.889 18.473 -0.781 1.00 92.19 196 ASN A O 1
ATOM 1532 N N . GLY A 1 197 ? -18.265 17.325 -1.811 1.00 92.06 197 GLY A N 1
ATOM 1533 C CA . GLY A 1 197 ? -17.271 17.494 -0.742 1.00 92.06 197 GLY A CA 1
ATOM 1534 C C . GLY A 1 197 ? -17.482 16.604 0.487 1.00 92.06 197 GLY A C 1
ATOM 1535 O O . GLY A 1 197 ? -16.733 16.725 1.454 1.00 92.06 197 GLY A O 1
ATOM 1536 N N . LYS A 1 198 ? -18.461 15.697 0.450 1.00 96.06 198 LYS A N 1
ATOM 1537 C CA . LYS A 1 198 ? -18.710 14.681 1.474 1.00 96.06 198 LYS A CA 1
ATOM 1538 C C . LYS A 1 198 ? -18.336 13.302 0.948 1.00 96.06 198 LYS A C 1
ATOM 1540 O O . LYS A 1 198 ? -18.530 13.018 -0.233 1.00 96.06 198 LYS A O 1
ATOM 1545 N N . MET A 1 199 ? -17.789 12.456 1.817 1.00 97.06 199 MET A N 1
ATOM 1546 C CA . MET A 1 199 ? -17.403 11.092 1.461 1.00 97.06 199 MET A CA 1
ATOM 1547 C C . MET A 1 199 ? -18.488 10.106 1.890 1.00 97.06 199 MET A C 1
ATOM 1549 O O . MET A 1 199 ? -19.022 10.202 2.993 1.00 97.06 199 MET A O 1
ATOM 1553 N N . TYR A 1 200 ? -18.772 9.142 1.022 1.00 97.56 200 TYR A N 1
ATOM 1554 C CA . TYR A 1 200 ? -19.736 8.074 1.240 1.00 97.56 200 TYR A CA 1
ATOM 1555 C C . TYR A 1 200 ? -19.062 6.720 1.034 1.00 97.56 200 TYR A C 1
ATOM 1557 O O . TYR A 1 200 ? -18.212 6.584 0.159 1.00 97.56 200 TYR A O 1
ATOM 1565 N N . CYS A 1 201 ? -19.457 5.717 1.811 1.00 97.12 201 CYS A N 1
ATOM 1566 C CA . CYS A 1 201 ? -19.080 4.321 1.619 1.00 97.12 201 CYS A CA 1
ATOM 1567 C C . CYS A 1 201 ? -20.355 3.476 1.539 1.00 97.12 201 CYS A C 1
ATOM 1569 O O . CYS A 1 201 ? -21.168 3.472 2.467 1.00 97.12 201 CYS A O 1
ATOM 1571 N N . HIS A 1 202 ? -20.567 2.814 0.401 1.00 96.25 202 HIS A N 1
ATOM 1572 C CA . HIS A 1 202 ? -21.788 2.071 0.076 1.00 96.25 202 HIS A CA 1
ATOM 1573 C C . HIS A 1 202 ? -23.074 2.882 0.327 1.00 96.25 202 HIS A C 1
ATOM 1575 O O . HIS A 1 202 ? -24.054 2.374 0.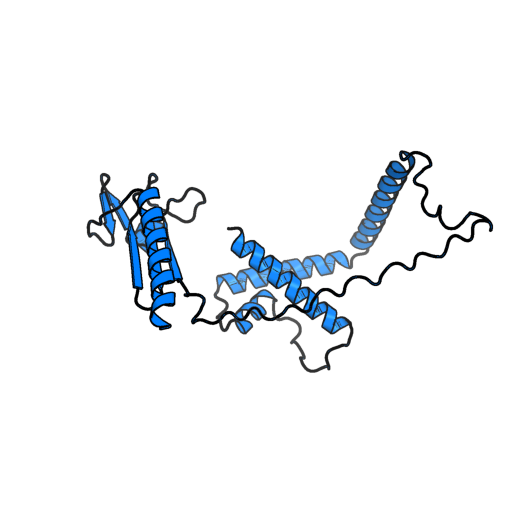864 1.00 96.25 202 HIS A O 1
ATOM 1581 N N . GLY A 1 203 ? -23.050 4.170 -0.032 1.00 94.44 203 GLY A N 1
ATOM 1582 C CA . GLY A 1 203 ? -24.180 5.092 0.131 1.00 94.44 203 GLY A CA 1
ATOM 1583 C C . GLY A 1 203 ? -24.320 5.727 1.520 1.00 94.44 203 GLY A C 1
ATOM 1584 O O . GLY A 1 203 ? -25.106 6.657 1.669 1.00 94.44 203 GLY A O 1
ATOM 1585 N N . ASN A 1 204 ? -23.542 5.301 2.518 1.00 97.00 204 ASN A N 1
ATOM 1586 C CA . ASN A 1 204 ? -23.570 5.891 3.859 1.00 97.00 204 ASN A CA 1
ATOM 1587 C C . ASN A 1 204 ? -22.503 6.977 3.994 1.00 97.00 204 ASN A C 1
ATOM 1589 O O . ASN A 1 204 ? -21.350 6.739 3.639 1.00 97.00 204 ASN A O 1
ATOM 1593 N N . GLU A 1 205 ? -22.863 8.153 4.514 1.00 97.50 205 GLU A N 1
ATOM 1594 C CA . GLU A 1 205 ? -21.892 9.226 4.775 1.00 97.50 205 GLU A CA 1
ATOM 1595 C C . GLU A 1 205 ? -20.878 8.758 5.828 1.00 97.50 205 GLU A C 1
ATOM 1597 O O . GLU A 1 205 ? -21.252 8.225 6.874 1.00 97.50 205 GLU A O 1
ATOM 1602 N N . VAL A 1 206 ? -19.588 8.945 5.550 1.00 97.25 206 VAL A N 1
ATOM 1603 C CA . VAL A 1 206 ? -18.496 8.570 6.455 1.00 97.25 206 VAL A CA 1
ATOM 1604 C C . VAL A 1 206 ? -17.673 9.789 6.840 1.00 97.25 206 VAL A C 1
ATOM 1606 O O . VAL A 1 206 ? -17.435 10.691 6.035 1.00 97.25 206 VAL A O 1
ATOM 1609 N N . ASN A 1 207 ? -17.189 9.804 8.082 1.00 97.25 207 ASN A N 1
ATOM 1610 C CA . ASN A 1 207 ? -16.273 10.843 8.530 1.00 97.25 207 ASN A CA 1
ATOM 1611 C C . ASN A 1 207 ? -14.889 10.633 7.899 1.00 97.25 207 ASN A C 1
ATOM 1613 O O . ASN A 1 207 ? -14.174 9.689 8.244 1.00 97.25 207 ASN A O 1
ATOM 1617 N N . ALA A 1 208 ? -14.513 11.530 6.991 1.00 97.31 208 ALA A N 1
ATOM 1618 C CA . ALA A 1 208 ? -13.229 11.507 6.309 1.00 97.31 208 ALA A CA 1
ATOM 1619 C C . ALA A 1 208 ? -12.337 12.658 6.785 1.00 97.31 208 ALA A C 1
ATOM 1621 O O . ALA A 1 208 ? -12.734 13.823 6.795 1.00 97.31 208 ALA A O 1
ATOM 1622 N N . VAL A 1 209 ? -11.099 12.327 7.148 1.00 97.81 209 VAL A N 1
ATOM 1623 C CA . VAL A 1 209 ? -10.117 13.288 7.669 1.00 97.81 209 VAL A CA 1
ATOM 1624 C C . VAL A 1 209 ? -9.062 13.632 6.618 1.00 97.81 209 VAL A C 1
ATOM 1626 O O . VAL A 1 209 ? -8.994 13.040 5.538 1.00 97.81 209 VAL A O 1
ATOM 1629 N N . LYS A 1 210 ? -8.198 14.605 6.919 1.00 97.44 210 LYS A N 1
ATOM 1630 C CA . LYS A 1 210 ? -7.011 14.880 6.097 1.00 97.44 210 LYS A CA 1
ATOM 1631 C C . LYS A 1 210 ? -6.003 13.736 6.236 1.00 97.44 210 LYS A C 1
ATOM 1633 O O . LYS A 1 210 ? -5.869 13.155 7.308 1.00 97.44 210 LYS A O 1
ATOM 1638 N N . LEU A 1 211 ? -5.230 13.485 5.178 1.00 96.44 211 LEU A N 1
ATOM 1639 C CA . LEU A 1 211 ? -4.219 12.420 5.160 1.00 96.44 211 LEU A CA 1
ATOM 1640 C C . LEU A 1 211 ? -3.220 12.512 6.326 1.00 96.44 211 LEU A C 1
ATOM 1642 O O . LEU A 1 211 ? -2.855 11.481 6.873 1.00 96.44 211 LEU A O 1
ATOM 1646 N N . SER A 1 212 ? -2.809 13.724 6.718 1.00 96.94 212 SER A N 1
ATOM 1647 C CA . SER A 1 212 ? -1.902 13.922 7.856 1.00 96.94 212 SER A CA 1
ATOM 1648 C C . SER A 1 212 ? -2.499 13.380 9.155 1.00 96.94 212 SER A C 1
ATOM 1650 O O . SER A 1 212 ? -1.890 12.539 9.796 1.00 96.94 212 SER A O 1
ATOM 1652 N N . ALA A 1 213 ? -3.742 13.758 9.467 1.00 97.19 213 ALA A N 1
ATOM 1653 C CA . ALA A 1 213 ? -4.433 13.294 10.666 1.00 97.19 213 ALA A CA 1
ATOM 1654 C C . ALA A 1 213 ? -4.650 11.770 10.663 1.00 97.19 213 ALA A C 1
ATOM 1656 O O . ALA A 1 213 ? -4.528 11.127 11.701 1.00 97.19 213 ALA A O 1
ATOM 1657 N N . ALA A 1 214 ? -4.936 11.175 9.499 1.00 97.00 214 ALA A N 1
ATOM 1658 C CA . ALA A 1 214 ? -5.043 9.721 9.379 1.00 97.00 214 ALA A CA 1
ATOM 1659 C C . ALA A 1 214 ? -3.697 9.010 9.589 1.00 97.00 214 ALA A C 1
ATOM 1661 O O . ALA A 1 214 ? -3.666 7.938 10.188 1.00 97.00 214 ALA A O 1
ATOM 1662 N N . ALA A 1 215 ? -2.595 9.594 9.111 1.00 96.88 215 ALA A N 1
ATOM 1663 C CA . ALA A 1 215 ? -1.254 9.061 9.328 1.00 96.88 215 ALA A CA 1
ATOM 1664 C C . ALA A 1 215 ? -0.847 9.146 10.807 1.00 96.88 215 ALA A C 1
ATOM 1666 O O . ALA A 1 215 ? -0.355 8.159 11.346 1.00 96.88 215 ALA A O 1
ATOM 1667 N N . ASP A 1 216 ? -1.123 10.271 11.473 1.00 97.06 216 ASP A N 1
ATOM 1668 C CA . ASP A 1 216 ? -0.876 10.437 12.910 1.00 97.06 216 ASP A CA 1
ATOM 1669 C C . ASP A 1 216 ? -1.675 9.407 13.725 1.00 97.06 216 ASP A C 1
ATOM 1671 O O . ASP A 1 216 ? -1.132 8.721 14.590 1.00 97.06 216 ASP A O 1
ATOM 1675 N N . ALA A 1 217 ? -2.957 9.219 13.392 1.00 96.19 217 ALA A N 1
ATOM 1676 C CA . ALA A 1 217 ? -3.804 8.218 14.035 1.00 96.19 217 ALA A CA 1
ATOM 1677 C C . ALA A 1 217 ? -3.306 6.778 13.800 1.00 96.19 217 ALA A C 1
ATOM 1679 O O . ALA A 1 217 ? -3.361 5.953 14.712 1.00 96.19 217 ALA A O 1
ATOM 1680 N N . LEU A 1 218 ? -2.779 6.476 12.607 1.00 96.38 218 LEU A N 1
ATOM 1681 C CA . LEU A 1 218 ? -2.185 5.173 12.299 1.00 96.38 218 LEU A CA 1
ATOM 1682 C C . LEU A 1 218 ? -0.895 4.928 13.097 1.00 96.38 218 LEU A C 1
ATOM 1684 O O . LEU A 1 218 ? -0.686 3.825 13.597 1.00 96.38 218 LEU A O 1
ATOM 1688 N N . LEU A 1 219 ? -0.035 5.941 13.233 1.00 96.06 219 LEU A N 1
ATOM 1689 C CA . LEU A 1 219 ? 1.185 5.841 14.039 1.00 96.06 219 LEU A CA 1
ATOM 1690 C C . LEU A 1 219 ? 0.858 5.609 15.515 1.00 96.06 219 LEU A C 1
ATOM 1692 O O . LEU A 1 219 ? 1.468 4.742 16.140 1.00 96.06 219 LEU A O 1
ATOM 1696 N N . ASN A 1 220 ? -0.149 6.308 16.042 1.00 95.25 220 ASN A N 1
ATOM 1697 C CA . ASN A 1 220 ? -0.648 6.064 17.394 1.00 95.25 220 ASN A CA 1
ATOM 1698 C C . ASN A 1 220 ? -1.172 4.632 17.536 1.00 95.25 220 ASN A C 1
ATOM 1700 O O . ASN A 1 220 ? -0.809 3.945 18.484 1.00 95.25 220 ASN A O 1
ATOM 1704 N N . PHE A 1 221 ? -1.943 4.132 16.565 1.00 94.19 221 PHE A N 1
ATOM 1705 C CA . PHE A 1 221 ? -2.375 2.734 16.561 1.00 94.19 221 PHE A CA 1
ATOM 1706 C C . PHE A 1 221 ? -1.184 1.762 16.612 1.00 94.19 221 PHE A C 1
ATOM 1708 O O . PHE A 1 221 ? -1.200 0.834 17.415 1.00 94.19 221 PHE A O 1
ATOM 1715 N N . PHE A 1 222 ? -0.130 1.987 15.818 1.00 92.31 222 PHE A N 1
ATOM 1716 C CA . PHE A 1 222 ? 1.083 1.156 15.850 1.00 92.31 222 PHE A CA 1
ATOM 1717 C C . PHE A 1 222 ? 1.795 1.202 17.205 1.00 92.31 222 PHE A C 1
ATOM 1719 O O . PHE A 1 222 ? 2.260 0.169 17.687 1.00 92.31 222 PHE A O 1
ATOM 1726 N N . TYR A 1 223 ? 1.853 2.374 17.833 1.00 90.94 223 TYR A N 1
ATOM 1727 C CA . TYR A 1 223 ? 2.439 2.540 19.158 1.00 90.94 223 TYR A CA 1
ATOM 1728 C C . TYR A 1 223 ? 1.651 1.772 20.230 1.00 90.94 223 TYR A C 1
ATOM 1730 O O . TYR A 1 223 ? 2.229 0.979 20.974 1.00 90.94 223 TYR A O 1
ATOM 1738 N N . GLU A 1 224 ? 0.325 1.915 20.242 1.00 89.06 224 GLU A N 1
ATOM 1739 C CA . GLU A 1 224 ? -0.562 1.239 21.193 1.00 89.06 224 GLU A CA 1
ATOM 1740 C C . GLU A 1 224 ? -0.484 -0.287 21.079 1.00 89.06 224 GLU A C 1
ATOM 1742 O O . GLU A 1 224 ? -0.351 -0.990 22.085 1.00 89.06 224 GLU A O 1
ATOM 1747 N N . VAL A 1 225 ? -0.514 -0.832 19.857 1.00 88.12 225 VAL A N 1
ATOM 1748 C CA . VAL A 1 225 ? -0.418 -2.291 19.669 1.00 88.12 225 VAL A CA 1
ATOM 1749 C C . VAL A 1 225 ? 0.977 -2.818 20.000 1.00 88.12 225 VAL A C 1
ATOM 1751 O O . VAL A 1 225 ? 1.098 -3.933 20.510 1.00 88.12 225 VAL A O 1
ATOM 1754 N N . SER A 1 226 ? 2.023 -2.010 19.791 1.00 83.19 226 SER A N 1
ATOM 1755 C CA . SER A 1 226 ? 3.380 -2.347 20.220 1.00 83.19 226 SER A CA 1
ATOM 1756 C C . SER A 1 226 ? 3.468 -2.413 21.745 1.00 83.19 226 SER A C 1
ATOM 1758 O O . SER A 1 226 ? 3.985 -3.396 22.268 1.00 83.19 226 SER A O 1
ATOM 1760 N N . ILE A 1 227 ? 2.912 -1.445 22.480 1.00 78.19 227 ILE A N 1
ATOM 1761 C CA . ILE A 1 227 ? 2.907 -1.469 23.953 1.00 78.19 227 ILE A CA 1
ATOM 1762 C C . ILE A 1 227 ? 2.081 -2.635 24.492 1.00 78.19 227 ILE A C 1
ATOM 1764 O O . ILE A 1 227 ? 2.547 -3.353 25.374 1.00 78.19 227 ILE A O 1
ATOM 1768 N N . LYS A 1 228 ? 0.876 -2.874 23.967 1.00 70.81 228 LYS A N 1
ATOM 1769 C CA . LYS A 1 228 ? 0.025 -3.990 24.417 1.00 70.81 228 LYS A CA 1
ATOM 1770 C C . LYS A 1 228 ? 0.700 -5.346 24.207 1.00 70.81 228 LYS A C 1
ATOM 1772 O O . LYS A 1 228 ? 0.595 -6.222 25.065 1.00 70.81 228 LYS A O 1
ATOM 1777 N N . SER A 1 229 ? 1.445 -5.503 23.109 1.00 64.50 229 SER A N 1
ATOM 1778 C CA . SER A 1 229 ? 2.281 -6.690 22.893 1.00 64.50 229 SER A CA 1
ATOM 1779 C C . SER A 1 229 ? 3.420 -6.806 23.914 1.00 64.50 229 SER A C 1
ATOM 1781 O O . SER A 1 229 ? 3.845 -7.914 24.221 1.00 64.50 229 SER A O 1
ATOM 1783 N N . CYS A 1 230 ? 3.862 -5.688 24.507 1.00 54.75 230 CYS A N 1
ATOM 1784 C CA . CYS A 1 230 ? 4.819 -5.678 25.608 1.00 54.75 230 CYS A CA 1
ATOM 1785 C C . CYS A 1 230 ? 4.226 -6.048 26.966 1.00 54.75 230 CYS A C 1
ATOM 1787 O O . CYS A 1 230 ? 4.889 -6.759 27.711 1.00 54.75 230 CYS A O 1
ATOM 1789 N N . VAL A 1 231 ? 3.022 -5.568 27.284 1.00 57.38 231 VAL A N 1
ATOM 1790 C CA . VAL A 1 231 ? 2.421 -5.685 28.626 1.00 57.38 231 VAL A CA 1
ATOM 1791 C C . VAL A 1 231 ? 1.832 -7.073 28.890 1.00 57.38 231 VAL A C 1
ATOM 1793 O O . VAL A 1 231 ? 1.976 -7.587 29.995 1.00 57.38 231 VAL A O 1
ATOM 1796 N N . ASN A 1 232 ? 1.276 -7.742 27.873 1.00 53.28 232 ASN A N 1
ATOM 1797 C CA . ASN A 1 232 ? 0.788 -9.130 27.979 1.00 53.28 232 ASN A CA 1
ATOM 1798 C C . ASN A 1 232 ? 1.913 -10.182 28.156 1.00 53.28 232 ASN A C 1
ATOM 1800 O O . ASN A 1 232 ? 1.664 -11.377 28.015 1.00 53.28 232 ASN A O 1
ATOM 1804 N N . ARG A 1 233 ? 3.150 -9.741 28.427 1.00 50.97 233 ARG A N 1
ATOM 1805 C CA . ARG A 1 233 ? 4.332 -10.568 28.720 1.00 50.97 233 ARG A CA 1
ATOM 1806 C C . ARG A 1 233 ? 4.670 -10.637 30.221 1.00 50.97 233 ARG A C 1
ATOM 1808 O O . ARG A 1 233 ? 5.709 -11.204 30.550 1.00 50.97 233 ARG A O 1
ATOM 1815 N N . SER A 1 234 ? 3.840 -10.047 31.092 1.00 39.03 234 SER A N 1
ATOM 1816 C CA . SER A 1 234 ? 4.051 -9.952 32.552 1.00 39.03 234 SER A CA 1
ATOM 1817 C C . SER A 1 234 ? 3.204 -10.956 33.323 1.00 39.03 234 SER A C 1
ATOM 1819 O O . SER A 1 234 ? 1.996 -11.035 33.007 1.00 39.03 234 SER A O 1
#

Solvent-accessible surface area (backbone atoms only — not comparable to full-atom values): 14408 Å² total; per-residue (Å²): 120,60,65,70,52,50,52,52,50,51,51,51,52,55,52,52,50,54,56,50,45,60,75,69,67,78,58,81,96,78,76,86,69,71,90,86,68,51,71,66,57,53,52,27,58,76,68,76,42,82,71,49,74,67,55,50,53,52,37,53,54,51,51,53,52,50,52,53,50,53,60,49,58,73,34,67,69,43,49,51,50,52,51,53,53,50,52,52,47,51,51,55,49,55,67,54,54,74,70,52,62,90,90,63,56,93,73,66,90,77,75,72,80,95,83,76,95,67,77,81,77,73,78,74,76,78,78,75,76,74,75,85,71,79,78,84,81,46,71,77,82,48,81,68,69,50,73,52,76,43,44,26,45,94,54,96,86,42,41,58,36,31,46,36,37,38,41,89,90,49,76,47,77,44,40,24,58,54,96,61,76,65,36,73,69,29,27,69,74,70,33,42,48,75,59,95,92,42,42,27,50,76,85,41,79,48,83,54,39,53,62,66,61,49,50,53,52,48,51,50,51,54,50,52,56,53,48,52,53,55,58,79,72,114

Secondary structure (DSSP, 8-state):
-HHHHHHHHHHHHHHHHHHHHHHTT-S-S-----TT--HHHHHHHHTT----HHHHHHHHHHHHHHHHHHHHHHSHHHHHHHHHHHHHHHHHHHHHHTTS-TT--TTGGG---S-------PPPPPPPPPP-------TTTS---EEEEEES-SSTTPPEEEEEEEETTEEEEEEE--SSPPPHHHHHHH-EEEETTEEEETTEEE-EE-HHHHHHHHHHHHHHHHHHHHHTT-